Protein AF-K1TRV7-F1 (afdb_monomer)

pLDDT: mean 89.96, std 9.47, range [46.16, 98.38]

Foldseek 3Di:
DPDDDDDDDPVRVLVVLLVQLLVQLLVDPQLLVCLQQVVLVSNLVSSLVSSVVSQVPDPDPVSVCCCPVPVVSVVVSSVVSSVPNSVVSNVVHDQPPDDCDPVLVLVVLLDPPPPLVLLVVLLVCCVVCLPPPCNLQVVCVSVPHPGQPQWDWRDDRRHDIDTHRSNRSSVVCNVCSVVVNSDDPVSVVD

Struc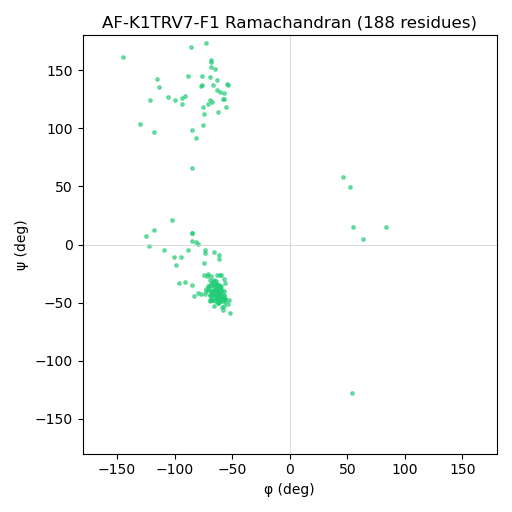ture (mmCIF, N/CA/C/O backbone):
data_AF-K1TRV7-F1
#
_entry.id   AF-K1TRV7-F1
#
loop_
_atom_site.group_PDB
_atom_site.id
_atom_site.type_symbol
_atom_site.label_atom_id
_atom_site.label_alt_id
_atom_site.label_comp_id
_atom_site.label_asym_id
_atom_site.label_entity_id
_atom_site.label_seq_id
_atom_site.pdbx_PDB_ins_code
_atom_site.Cartn_x
_atom_site.Cartn_y
_atom_site.Cartn_z
_atom_site.occupancy
_atom_site.B_iso_or_equiv
_atom_site.auth_seq_id
_atom_site.auth_comp_id
_atom_site.auth_asym_id
_atom_site.auth_atom_id
_atom_site.pdbx_PDB_model_num
ATOM 1 N N . PRO A 1 1 ? -20.296 -0.829 56.523 1.00 47.84 1 PRO A N 1
ATOM 2 C CA . PRO A 1 1 ? -20.233 0.203 55.462 1.00 47.84 1 PRO A CA 1
ATOM 3 C C . PRO A 1 1 ? -19.446 -0.331 54.260 1.00 47.84 1 PRO A C 1
ATOM 5 O O . PRO A 1 1 ? -18.244 -0.547 54.375 1.00 47.84 1 PRO A O 1
ATOM 8 N N . ALA A 1 2 ? -20.131 -0.627 53.153 1.00 46.16 2 ALA A N 1
ATOM 9 C CA . ALA A 1 2 ? -19.453 -0.870 51.884 1.00 46.16 2 ALA A CA 1
ATOM 10 C C . ALA A 1 2 ? -18.904 0.479 51.403 1.00 46.16 2 ALA A C 1
ATOM 12 O O . ALA A 1 2 ? -19.659 1.445 51.314 1.00 46.16 2 ALA A O 1
ATOM 13 N N . ALA A 1 3 ? -17.589 0.570 51.221 1.00 53.97 3 ALA A N 1
ATOM 14 C CA . ALA A 1 3 ? -16.958 1.759 50.673 1.00 53.97 3 ALA A CA 1
ATOM 15 C C . ALA A 1 3 ? -17.385 1.898 49.207 1.00 53.97 3 ALA A C 1
ATOM 17 O O . ALA A 1 3 ? -17.193 0.970 48.423 1.00 53.97 3 ALA A O 1
ATOM 18 N N . ASP A 1 4 ? -17.989 3.035 48.876 1.00 56.53 4 ASP A N 1
ATOM 19 C CA . ASP A 1 4 ? -18.312 3.424 47.507 1.00 56.53 4 ASP A CA 1
ATOM 20 C C . ASP A 1 4 ? -16.988 3.559 46.740 1.00 56.53 4 ASP A C 1
ATOM 22 O O . ASP A 1 4 ? -16.135 4.378 47.097 1.00 56.53 4 ASP A O 1
ATOM 26 N N . ALA A 1 5 ? -16.755 2.696 45.752 1.00 64.25 5 ALA A N 1
ATOM 27 C CA . ALA A 1 5 ? -15.580 2.819 44.899 1.00 64.25 5 ALA A CA 1
ATOM 28 C C . ALA A 1 5 ? -15.718 4.103 44.057 1.00 64.25 5 ALA A C 1
ATOM 30 O O . ALA A 1 5 ? -16.810 4.371 43.550 1.00 64.25 5 ALA A O 1
ATOM 31 N N . PRO A 1 6 ? -14.654 4.910 43.894 1.00 72.12 6 PRO A N 1
ATOM 32 C CA . PRO A 1 6 ? -14.734 6.131 43.102 1.00 72.12 6 PRO A CA 1
ATOM 33 C C . PRO A 1 6 ? -15.121 5.803 41.655 1.00 72.12 6 PRO A C 1
ATOM 35 O O . PRO A 1 6 ? -14.546 4.909 41.033 1.00 72.12 6 PRO A O 1
ATOM 38 N N . GLN A 1 7 ? -16.116 6.521 41.131 1.00 70.62 7 GLN A N 1
ATOM 39 C CA . GLN A 1 7 ? -16.570 6.367 39.753 1.00 70.62 7 GLN A CA 1
ATOM 40 C C . GLN A 1 7 ? -15.428 6.743 38.787 1.00 70.62 7 GLN A C 1
ATOM 42 O O . GLN A 1 7 ? -14.802 7.789 38.986 1.00 70.62 7 GLN A O 1
ATOM 47 N N . PRO A 1 8 ? -15.140 5.927 37.755 1.00 76.56 8 PRO A N 1
ATOM 48 C CA . PRO A 1 8 ? -14.034 6.180 36.838 1.00 76.56 8 PRO A CA 1
ATOM 49 C C . PRO A 1 8 ? -14.234 7.485 36.065 1.00 76.56 8 PRO A C 1
ATOM 51 O O . PRO A 1 8 ? -15.341 7.829 35.640 1.00 76.56 8 PRO A O 1
ATOM 54 N N . THR A 1 9 ? -13.142 8.211 35.861 1.00 85.44 9 THR A N 1
ATOM 55 C CA . THR A 1 9 ? -13.119 9.432 35.055 1.00 85.44 9 THR A CA 1
ATOM 56 C C . THR A 1 9 ? -13.348 9.117 33.572 1.00 85.44 9 THR A C 1
ATOM 58 O O . THR A 1 9 ? -13.080 8.013 33.099 1.00 85.44 9 THR A O 1
ATOM 61 N N . MET A 1 10 ? -13.781 10.109 32.783 1.00 83.00 10 MET A N 1
ATOM 62 C CA . MET A 1 10 ? -13.955 9.935 31.328 1.00 83.00 10 MET A CA 1
ATOM 63 C C . MET A 1 10 ? -12.668 9.485 30.620 1.00 83.00 10 MET A C 1
ATOM 65 O O . MET A 1 10 ? -12.732 8.792 29.609 1.00 83.00 10 MET A O 1
ATOM 69 N N . ARG A 1 11 ? -11.501 9.876 31.147 1.00 87.38 11 ARG A N 1
ATOM 70 C CA . ARG A 1 11 ? -10.202 9.457 30.617 1.00 87.38 11 ARG A CA 1
ATOM 71 C C . ARG A 1 11 ? -9.952 7.972 30.867 1.00 87.38 11 ARG A C 1
ATOM 73 O O . ARG A 1 11 ? -9.615 7.268 29.929 1.00 87.38 11 ARG A O 1
ATOM 80 N N . GLU A 1 12 ? -10.170 7.501 32.091 1.00 89.88 12 GLU A N 1
ATOM 81 C CA . GLU A 1 12 ? -10.003 6.083 32.439 1.00 89.88 12 GLU A CA 1
ATOM 82 C C . GLU A 1 12 ? -10.987 5.194 31.671 1.00 89.88 12 GLU A C 1
ATOM 84 O O . GLU A 1 12 ? -10.618 4.114 31.214 1.00 89.88 12 GLU A O 1
ATOM 89 N N . LEU A 1 13 ? -12.218 5.674 31.460 1.00 90.88 13 LEU A N 1
ATOM 90 C CA . LEU A 1 13 ? -13.196 5.002 30.604 1.00 90.88 13 LEU A CA 1
ATOM 91 C C . LEU A 1 13 ? -12.710 4.906 29.156 1.00 90.88 13 LEU A C 1
ATOM 93 O O . LEU A 1 13 ? -12.761 3.830 28.564 1.00 90.88 13 LEU A O 1
ATOM 97 N N . PHE A 1 14 ? -12.209 6.009 28.591 1.00 94.94 14 PHE A N 1
ATOM 98 C CA . PHE A 1 14 ? -11.647 6.004 27.242 1.00 94.94 14 PHE A CA 1
ATOM 99 C C . PHE A 1 14 ? -10.477 5.023 27.124 1.00 94.94 14 PHE A C 1
ATOM 101 O O . PHE A 1 14 ? -10.465 4.210 26.203 1.00 94.94 14 PHE A O 1
ATOM 108 N N . ASP A 1 15 ? -9.533 5.052 28.066 1.00 95.56 15 ASP A N 1
ATOM 109 C CA . ASP A 1 15 ? -8.357 4.179 28.051 1.00 95.56 15 ASP A CA 1
ATOM 110 C C . ASP A 1 15 ? -8.767 2.692 28.141 1.00 95.56 15 ASP A C 1
ATOM 112 O O . ASP A 1 15 ? -8.241 1.851 27.407 1.00 95.56 15 ASP A O 1
ATOM 116 N N . GLY A 1 16 ? -9.773 2.366 28.962 1.00 96.06 16 GLY A N 1
ATOM 117 C CA . GLY A 1 16 ? -10.343 1.017 29.052 1.00 96.06 16 GLY A CA 1
ATOM 118 C C . GLY A 1 16 ? -11.027 0.553 27.759 1.00 96.06 16 GLY A C 1
ATOM 119 O O . GLY A 1 16 ? -10.830 -0.585 27.314 1.00 96.06 16 GLY A O 1
ATOM 120 N N . TYR A 1 17 ? -11.790 1.437 27.114 1.00 97.25 17 TYR A N 1
ATOM 121 C CA . TYR A 1 17 ? -12.427 1.141 25.831 1.00 97.25 17 TYR A CA 1
ATOM 122 C C . TYR A 1 17 ? -11.421 0.995 24.700 1.00 97.25 17 TYR A C 1
ATOM 124 O O . TYR A 1 17 ? -11.505 0.034 23.937 1.00 97.25 17 TYR A O 1
ATOM 132 N N . LYS A 1 18 ? -10.427 1.880 24.633 1.00 97.50 18 LYS A N 1
ATOM 133 C CA . LYS A 1 18 ? -9.323 1.783 23.681 1.00 97.50 18 LYS A CA 1
ATOM 134 C C . LYS A 1 18 ? -8.599 0.448 23.822 1.00 97.50 18 LYS A C 1
ATOM 136 O O . LYS A 1 18 ? -8.412 -0.240 22.825 1.00 97.50 18 LYS A O 1
ATOM 141 N N . LEU A 1 19 ? -8.267 0.028 25.043 1.00 97.00 19 LEU A N 1
ATOM 142 C CA . LEU A 1 19 ? -7.624 -1.267 25.272 1.00 97.00 19 LEU A CA 1
ATOM 143 C C . LEU A 1 19 ? -8.497 -2.435 24.785 1.00 97.00 19 LEU A C 1
ATOM 145 O O . LEU A 1 19 ? -8.017 -3.328 24.087 1.00 97.00 19 LEU A O 1
ATOM 149 N N . THR A 1 20 ? -9.786 -2.427 25.124 1.00 96.62 20 THR A N 1
ATOM 150 C CA . THR A 1 20 ? -10.719 -3.507 24.761 1.00 96.62 20 THR A CA 1
ATOM 151 C C . THR A 1 20 ? -10.916 -3.600 23.247 1.00 96.62 20 THR A C 1
ATOM 153 O O . THR A 1 20 ? -10.771 -4.678 22.667 1.00 96.62 20 THR A O 1
ATOM 156 N N . VAL A 1 21 ? -11.188 -2.468 22.592 1.00 97.94 21 VAL A N 1
ATOM 157 C CA . VAL A 1 21 ? -11.381 -2.397 21.138 1.00 97.94 21 VAL A CA 1
ATOM 158 C C . VAL A 1 21 ? -10.074 -2.705 20.407 1.00 97.94 21 VAL A C 1
ATOM 160 O O . VAL A 1 21 ? -10.090 -3.473 19.451 1.00 97.94 21 VAL A O 1
ATOM 163 N N . GLY A 1 22 ? -8.933 -2.202 20.881 1.00 97.44 22 GLY A N 1
ATOM 164 C CA . GLY A 1 22 ? -7.616 -2.479 20.300 1.00 97.44 22 GLY A CA 1
ATOM 165 C C . GLY A 1 22 ? -7.220 -3.958 20.363 1.00 97.44 22 GLY A C 1
ATOM 166 O O . GLY A 1 22 ? -6.704 -4.514 19.391 1.00 97.44 22 GLY A O 1
ATOM 167 N N . ASN A 1 23 ? -7.539 -4.644 21.463 1.00 96.56 23 ASN A N 1
ATOM 168 C CA . ASN A 1 23 ? -7.314 -6.087 21.598 1.00 96.56 23 ASN A CA 1
ATOM 169 C C . ASN A 1 23 ? -8.145 -6.921 20.610 1.00 96.56 23 ASN A C 1
ATOM 171 O O . ASN A 1 23 ? -7.692 -7.982 20.174 1.00 96.56 23 ASN A O 1
ATOM 175 N N . ALA A 1 24 ? -9.351 -6.467 20.265 1.00 97.25 24 ALA A N 1
ATOM 176 C CA . ALA A 1 24 ? -10.168 -7.093 19.229 1.00 97.25 24 ALA A CA 1
ATOM 177 C C . ALA A 1 24 ? -9.671 -6.721 17.822 1.00 97.25 24 ALA A C 1
ATOM 179 O O . ALA A 1 24 ? -9.534 -7.595 16.969 1.00 97.25 24 ALA A O 1
ATOM 180 N N . LEU A 1 25 ? -9.325 -5.450 17.604 1.00 97.50 25 LEU A N 1
ATOM 181 C CA . LEU A 1 25 ? -8.858 -4.926 16.321 1.00 97.50 25 LEU A CA 1
ATOM 182 C C . LEU A 1 25 ? -7.551 -5.582 15.868 1.00 97.50 25 LEU A C 1
ATOM 184 O O . LEU A 1 25 ? -7.427 -5.968 14.713 1.00 97.50 25 LEU A O 1
ATOM 188 N N . SER A 1 26 ? -6.603 -5.797 16.784 1.00 95.31 26 SER A N 1
ATOM 189 C CA . SER A 1 26 ? -5.336 -6.492 16.493 1.00 95.31 26 SER A CA 1
ATOM 190 C C . SER A 1 26 ? -5.500 -7.944 16.017 1.00 95.31 26 SER A C 1
ATOM 192 O O . SER A 1 26 ? -4.540 -8.539 15.528 1.00 95.31 26 SER A O 1
ATOM 194 N N . LYS A 1 27 ? -6.701 -8.520 16.147 1.00 94.38 27 LYS A N 1
ATOM 195 C CA . LYS A 1 27 ? -7.055 -9.870 15.684 1.00 94.38 27 LYS A CA 1
ATOM 196 C C . LYS A 1 27 ? -7.993 -9.849 14.475 1.00 94.38 27 LYS A C 1
ATOM 198 O O . LYS A 1 27 ? -8.314 -10.915 13.949 1.00 94.38 27 LYS A O 1
ATOM 203 N N . ASP A 1 28 ? -8.448 -8.673 14.043 1.00 96.31 28 ASP A N 1
ATOM 204 C CA . ASP A 1 28 ? -9.330 -8.555 12.889 1.00 96.31 28 ASP A CA 1
ATOM 205 C C . ASP A 1 28 ? -8.573 -8.909 11.606 1.00 96.31 28 ASP A C 1
ATOM 207 O O . ASP A 1 28 ? -7.517 -8.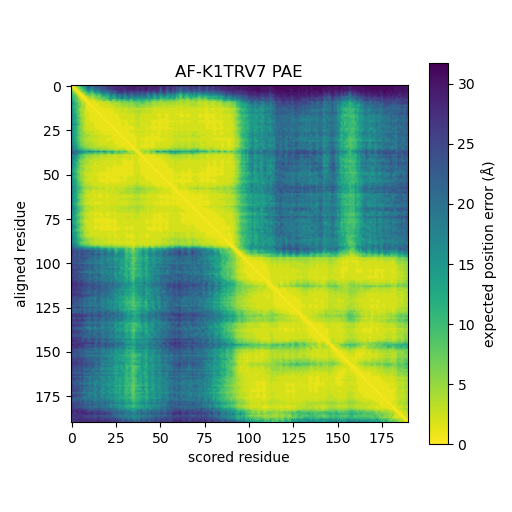357 11.302 1.00 96.31 28 ASP A O 1
ATOM 211 N N . THR A 1 29 ? -9.104 -9.870 10.854 1.00 92.31 29 THR A N 1
ATOM 212 C CA . THR A 1 29 ? -8.393 -10.452 9.711 1.00 92.31 29 THR A CA 1
ATOM 213 C C . THR A 1 29 ? -8.209 -9.456 8.5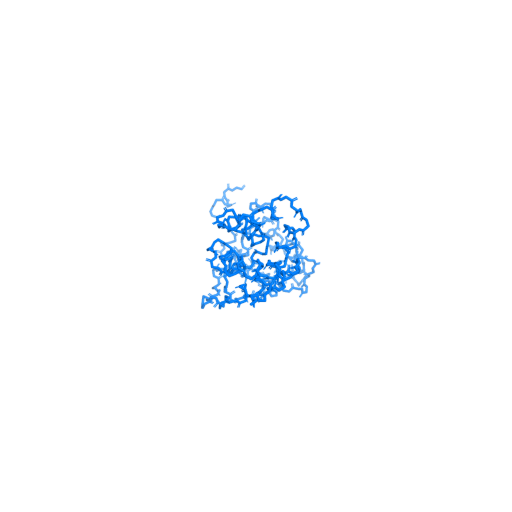67 1.00 92.31 29 THR A C 1
ATOM 215 O O . THR A 1 29 ? -7.137 -9.433 7.965 1.00 92.31 29 THR A O 1
ATOM 218 N N . ALA A 1 30 ? -9.217 -8.632 8.267 1.00 90.56 30 ALA A N 1
ATOM 219 C CA . ALA A 1 30 ? -9.148 -7.679 7.161 1.00 90.56 30 ALA A CA 1
ATOM 220 C C . ALA A 1 30 ? -8.140 -6.567 7.472 1.00 90.56 30 ALA A C 1
ATOM 222 O O . ALA A 1 30 ? -7.219 -6.328 6.689 1.00 90.56 30 ALA A O 1
ATOM 223 N N . PHE A 1 31 ? -8.230 -5.991 8.674 1.00 94.38 31 PHE A N 1
ATOM 224 C CA . PHE A 1 31 ? -7.288 -4.974 9.132 1.00 94.38 31 PHE A CA 1
ATOM 225 C C . PHE A 1 31 ? -5.849 -5.499 9.209 1.00 94.38 31 PHE A C 1
ATOM 227 O O . PHE A 1 31 ? -4.935 -4.873 8.675 1.00 94.38 31 PHE A O 1
ATOM 234 N N . VAL A 1 32 ? -5.624 -6.669 9.820 1.00 91.56 32 VAL A N 1
ATOM 235 C CA . VAL A 1 32 ? -4.276 -7.254 9.930 1.00 91.56 32 VAL A CA 1
ATOM 236 C C . VAL A 1 32 ? -3.680 -7.527 8.550 1.00 91.56 32 VAL A C 1
ATOM 238 O O . VAL A 1 32 ? -2.508 -7.229 8.330 1.00 91.56 32 VAL A O 1
ATOM 241 N N . ASN A 1 33 ? -4.459 -8.054 7.605 1.00 87.19 33 ASN A N 1
ATOM 242 C CA . ASN A 1 33 ? -3.972 -8.294 6.248 1.00 87.19 33 ASN A CA 1
ATOM 243 C C . ASN A 1 33 ? -3.621 -6.988 5.526 1.00 87.19 33 ASN A C 1
ATOM 245 O O . ASN A 1 33 ? -2.570 -6.910 4.891 1.00 87.19 33 ASN A O 1
ATOM 249 N N . ALA A 1 34 ? -4.446 -5.949 5.666 1.00 89.25 34 ALA A N 1
ATOM 250 C CA . ALA A 1 34 ? -4.162 -4.641 5.090 1.00 89.25 34 ALA A CA 1
ATOM 251 C C . ALA A 1 34 ? -2.894 -4.005 5.693 1.00 89.25 34 ALA A C 1
ATOM 253 O O . ALA A 1 34 ? -2.036 -3.538 4.944 1.00 89.25 34 ALA A O 1
ATOM 254 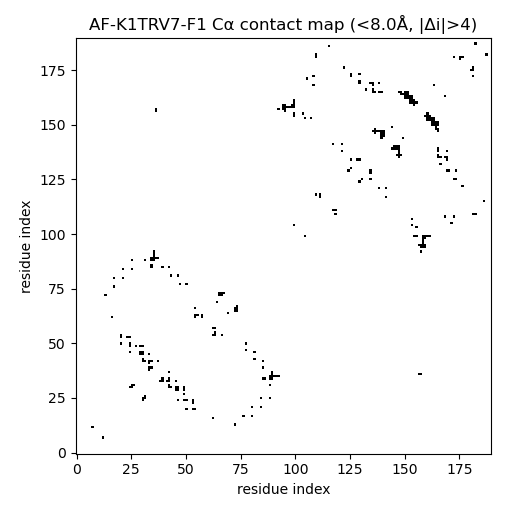N N . CYS A 1 35 ? -2.708 -4.084 7.018 1.00 90.38 35 CYS A N 1
ATOM 255 C CA . CYS A 1 35 ? -1.477 -3.657 7.694 1.00 90.38 35 CYS A CA 1
ATOM 256 C C . CYS A 1 35 ? -0.242 -4.387 7.154 1.00 90.38 35 CYS A C 1
ATOM 258 O O . CYS A 1 35 ? 0.787 -3.766 6.901 1.00 90.38 35 CYS A O 1
ATOM 260 N N . ARG A 1 36 ? -0.340 -5.705 6.946 1.00 84.25 36 ARG A N 1
ATOM 261 C CA . ARG A 1 36 ? 0.780 -6.522 6.461 1.00 84.25 36 ARG A CA 1
ATOM 262 C C . ARG A 1 36 ? 1.173 -6.229 5.012 1.00 84.25 36 ARG A C 1
ATOM 264 O O . ARG A 1 36 ? 2.331 -6.385 4.642 1.00 84.25 36 ARG A O 1
ATOM 271 N N . ASN A 1 37 ? 0.241 -5.758 4.196 1.00 79.56 37 ASN A N 1
ATOM 272 C CA . ASN A 1 37 ? 0.541 -5.364 2.821 1.00 79.56 37 ASN A CA 1
ATOM 273 C C . ASN A 1 37 ? 1.154 -3.955 2.722 1.00 79.56 37 ASN A C 1
ATOM 275 O O . ASN A 1 37 ? 1.410 -3.490 1.618 1.00 79.56 37 ASN A O 1
ATOM 279 N N . SER A 1 38 ? 1.395 -3.274 3.854 1.00 71.31 38 SER A N 1
ATOM 280 C CA . SER A 1 38 ? 1.931 -1.902 3.935 1.00 71.31 38 SER A CA 1
ATOM 281 C C . SER A 1 38 ? 1.139 -0.841 3.152 1.00 71.31 38 SER A C 1
ATOM 283 O O . SER A 1 38 ? 1.616 0.279 2.967 1.00 71.31 38 SER A O 1
ATOM 285 N N . ASP A 1 39 ? -0.088 -1.150 2.727 1.00 79.56 39 ASP A N 1
ATOM 286 C CA . ASP A 1 39 ? -1.001 -0.174 2.144 1.00 79.56 39 ASP A CA 1
ATOM 287 C C . ASP A 1 39 ? -1.679 0.589 3.279 1.00 79.56 39 ASP A C 1
ATOM 289 O O . ASP A 1 39 ? -2.708 0.179 3.823 1.00 79.56 39 ASP A O 1
ATOM 293 N N . ARG A 1 40 ? -1.066 1.711 3.660 1.00 86.56 40 ARG A N 1
ATOM 294 C CA . ARG A 1 40 ? -1.566 2.552 4.7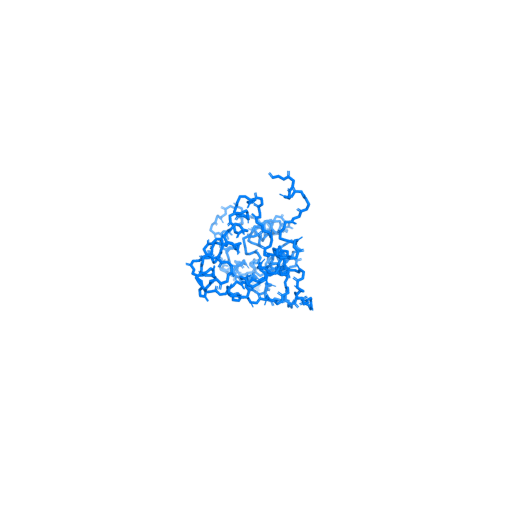47 1.00 86.56 40 ARG A CA 1
ATOM 295 C C . ARG A 1 40 ? -2.996 3.023 4.496 1.00 86.56 40 ARG A C 1
ATOM 297 O O . ARG A 1 40 ? -3.780 3.078 5.437 1.00 86.56 40 ARG A O 1
ATOM 304 N N . GLN A 1 41 ? -3.338 3.386 3.263 1.00 89.44 41 GLN A N 1
ATOM 305 C CA . GLN A 1 41 ? -4.665 3.917 2.968 1.00 89.44 41 GLN A CA 1
ATOM 306 C C . GLN A 1 41 ? -5.720 2.823 3.124 1.00 89.44 41 GLN A C 1
ATOM 308 O O . GLN A 1 41 ? -6.714 3.032 3.819 1.00 89.44 41 GLN A O 1
ATOM 313 N N . ASN A 1 42 ? -5.469 1.642 2.558 1.00 89.75 42 ASN A N 1
ATOM 314 C CA . ASN A 1 42 ? -6.364 0.503 2.709 1.00 89.75 42 ASN A CA 1
ATOM 315 C C . ASN A 1 42 ? -6.452 0.031 4.169 1.00 89.75 42 ASN A C 1
ATOM 317 O O . ASN A 1 42 ? -7.543 -0.219 4.672 1.00 89.75 42 ASN A O 1
ATOM 321 N N . ALA A 1 43 ? -5.333 -0.006 4.898 1.00 92.62 43 ALA A N 1
ATOM 322 C CA . ALA A 1 43 ? -5.322 -0.385 6.311 1.00 92.62 43 ALA A CA 1
ATOM 323 C C . ALA A 1 43 ? -6.166 0.550 7.185 1.00 92.62 43 ALA A C 1
ATOM 325 O O . ALA A 1 43 ? -6.829 0.089 8.111 1.00 92.62 43 ALA A O 1
ATOM 326 N N . TYR A 1 44 ? -6.187 1.851 6.889 1.00 95.06 44 TYR A N 1
ATOM 327 C CA . TYR A 1 44 ? -7.029 2.799 7.619 1.00 95.06 44 TYR A CA 1
ATOM 328 C C . TYR A 1 44 ? -8.519 2.621 7.296 1.00 95.06 44 TYR A C 1
ATOM 330 O O . TYR A 1 44 ? -9.343 2.748 8.200 1.00 95.06 44 TYR A O 1
ATOM 338 N N . LEU A 1 45 ? -8.871 2.289 6.049 1.00 95.81 45 LEU A N 1
ATOM 339 C CA . LEU A 1 45 ? -10.255 1.988 5.661 1.00 95.81 45 LEU A CA 1
ATOM 340 C C . LEU A 1 45 ? -10.759 0.711 6.346 1.00 95.81 45 LEU A C 1
ATOM 342 O O . LEU A 1 45 ? -11.760 0.745 7.061 1.00 95.81 45 LEU A O 1
ATOM 346 N N . GLU A 1 46 ? -10.010 -0.383 6.207 1.00 96.00 46 GLU A N 1
ATOM 347 C CA . GLU A 1 46 ? -10.336 -1.672 6.827 1.00 96.00 46 GLU A CA 1
ATOM 348 C C . GLU A 1 46 ? -10.361 -1.573 8.356 1.00 96.00 46 GLU A C 1
ATOM 350 O O . GLU A 1 46 ? -11.235 -2.131 9.023 1.00 96.00 46 GLU A O 1
ATOM 355 N N . GLY A 1 47 ? -9.428 -0.811 8.931 1.00 97.06 47 GLY A N 1
ATOM 356 C CA . GLY A 1 47 ? -9.365 -0.552 10.363 1.00 97.06 47 GLY A CA 1
ATOM 357 C C . GLY A 1 47 ? -10.580 0.220 10.875 1.00 97.06 47 GLY A C 1
ATOM 358 O O . GLY A 1 47 ? -11.143 -0.145 11.909 1.00 97.06 47 GLY A O 1
ATOM 359 N N . ALA A 1 48 ? -11.037 1.236 10.141 1.00 97.62 48 ALA A N 1
ATOM 360 C CA . ALA A 1 48 ? -12.222 1.996 10.516 1.00 97.62 48 ALA A CA 1
ATOM 361 C C . ALA A 1 48 ? -13.493 1.130 10.499 1.00 97.62 48 ALA A C 1
ATOM 363 O O . ALA A 1 48 ? -14.289 1.158 11.448 1.00 97.62 48 ALA A O 1
ATOM 364 N N . ASP A 1 49 ? -13.658 0.307 9.463 1.00 97.88 49 ASP A N 1
ATOM 365 C CA . ASP A 1 49 ? -14.778 -0.629 9.368 1.00 97.88 49 ASP A CA 1
ATOM 366 C C . ASP A 1 49 ? -14.723 -1.711 10.452 1.00 97.88 49 ASP A C 1
ATOM 368 O O . ASP A 1 49 ? -15.754 -2.055 11.044 1.00 97.88 49 ASP A O 1
ATOM 372 N N . ALA A 1 50 ? -13.531 -2.218 10.772 1.00 98.06 50 ALA A N 1
ATOM 373 C CA . ALA A 1 50 ? -13.330 -3.167 11.860 1.00 98.06 50 ALA A CA 1
ATOM 374 C C . ALA A 1 50 ? -13.689 -2.564 13.227 1.00 98.06 50 ALA A C 1
ATOM 376 O O . ALA A 1 50 ? -14.457 -3.177 13.969 1.00 98.06 50 ALA A O 1
ATOM 377 N N . ILE A 1 51 ? -13.226 -1.348 13.544 1.00 98.38 51 ILE A N 1
ATOM 378 C CA . ILE A 1 51 ? -13.571 -0.643 14.794 1.00 98.38 51 ILE A CA 1
ATOM 379 C C . ILE A 1 51 ? -15.087 -0.498 14.924 1.00 98.38 51 ILE A C 1
ATOM 381 O O . ILE A 1 51 ? -15.654 -0.828 15.967 1.00 98.38 51 ILE A O 1
ATOM 385 N N . ARG A 1 52 ? -15.764 -0.060 13.855 1.00 98.00 52 ARG A N 1
ATOM 386 C CA . ARG A 1 52 ? -17.225 0.081 13.849 1.00 98.00 52 ARG A CA 1
ATOM 387 C C . ARG A 1 52 ? -17.918 -1.246 14.145 1.00 98.00 52 ARG A C 1
ATOM 389 O O . ARG A 1 52 ? -18.832 -1.278 14.969 1.00 98.00 52 ARG A O 1
ATOM 396 N N . ARG A 1 53 ? -17.491 -2.340 13.502 1.00 97.94 53 ARG A N 1
ATOM 397 C CA . ARG A 1 53 ? -18.038 -3.686 13.748 1.00 97.94 53 ARG A CA 1
ATOM 398 C C . ARG A 1 53 ? -17.816 -4.134 15.192 1.00 97.94 53 ARG A C 1
ATOM 400 O O . ARG A 1 53 ? -18.761 -4.610 15.812 1.00 97.94 53 ARG A O 1
ATOM 407 N N . ILE A 1 54 ? -16.610 -3.945 15.728 1.00 98.12 54 ILE A N 1
ATOM 408 C CA . ILE A 1 54 ? -16.245 -4.323 17.101 1.00 98.12 54 ILE A CA 1
ATOM 409 C C . ILE A 1 54 ? -17.113 -3.583 18.122 1.00 98.12 54 ILE A C 1
ATOM 411 O O . ILE A 1 54 ? -17.673 -4.216 19.012 1.00 98.12 54 ILE A O 1
ATOM 415 N N . VAL A 1 55 ? -17.264 -2.262 17.981 1.00 97.69 55 VAL A N 1
ATOM 416 C CA . VAL A 1 55 ? -18.100 -1.463 18.891 1.00 97.69 55 VAL A CA 1
ATOM 417 C C . VAL A 1 55 ? -19.572 -1.853 18.757 1.00 97.69 55 VAL A C 1
ATOM 419 O O . VAL A 1 55 ? -20.236 -2.055 19.766 1.00 97.69 55 VAL A O 1
ATOM 422 N N . THR A 1 56 ? -20.080 -2.030 17.534 1.00 96.44 56 THR A N 1
ATOM 423 C CA . THR A 1 56 ? -21.486 -2.425 17.303 1.00 96.44 56 THR A CA 1
ATOM 424 C C . THR A 1 56 ? -21.816 -3.788 17.917 1.00 96.44 56 THR A C 1
ATOM 426 O O . THR A 1 56 ? -22.932 -3.994 18.379 1.00 96.44 56 THR A O 1
ATOM 429 N N . ALA A 1 57 ? -20.858 -4.716 17.918 1.00 96.44 57 ALA A N 1
ATOM 430 C CA . ALA A 1 57 ? -21.007 -6.046 18.504 1.00 96.44 57 ALA A CA 1
ATOM 431 C C . ALA A 1 57 ? -20.709 -6.090 20.016 1.00 96.44 57 ALA A C 1
ATOM 433 O O . ALA A 1 57 ? -20.713 -7.172 20.598 1.00 96.44 57 ALA A O 1
ATOM 434 N N . SER A 1 58 ? -20.409 -4.951 20.648 1.00 94.56 58 SER A N 1
ATOM 435 C CA . SER A 1 58 ? -20.136 -4.885 22.082 1.00 94.56 58 SER A CA 1
ATOM 436 C C . SER A 1 58 ? -21.427 -4.960 22.897 1.00 94.56 58 SER A C 1
ATOM 438 O O . SER A 1 58 ? -22.386 -4.244 22.618 1.00 94.56 58 SER A O 1
ATOM 440 N N . ASP A 1 59 ? -21.415 -5.755 23.968 1.00 93.12 59 ASP A N 1
ATOM 441 C CA . ASP A 1 59 ? -22.497 -5.777 24.962 1.00 93.12 59 ASP A CA 1
ATOM 442 C C . ASP A 1 59 ? -22.499 -4.524 25.871 1.00 93.12 59 ASP A C 1
ATOM 444 O O . ASP A 1 59 ? -23.425 -4.325 26.662 1.00 93.12 59 ASP A O 1
ATOM 448 N N . ASP A 1 60 ? -21.482 -3.652 25.777 1.00 95.12 60 ASP A N 1
ATOM 449 C CA . ASP A 1 60 ? -21.414 -2.405 26.543 1.00 95.12 60 ASP A CA 1
ATOM 450 C C . ASP A 1 60 ? -22.178 -1.269 25.837 1.00 95.12 60 ASP A C 1
ATOM 452 O O . ASP A 1 60 ? -21.670 -0.564 24.960 1.00 95.12 60 ASP A O 1
ATOM 456 N N . LEU A 1 61 ? -23.414 -1.042 26.286 1.00 95.38 61 LEU A N 1
ATOM 457 C CA . LEU A 1 61 ? -24.277 0.033 25.788 1.00 95.38 61 LEU A CA 1
ATOM 458 C C . LEU A 1 61 ? -23.692 1.439 25.983 1.00 95.38 61 LEU A C 1
ATOM 460 O O . LEU A 1 61 ? -24.057 2.354 25.242 1.00 95.38 61 LEU A O 1
ATOM 464 N N . HIS A 1 62 ? -22.826 1.647 26.977 1.00 95.00 62 HIS A N 1
ATOM 465 C CA . HIS A 1 62 ? -22.186 2.938 27.193 1.00 95.00 62 HIS A CA 1
ATOM 466 C C . HIS A 1 62 ? -21.114 3.199 26.133 1.00 95.00 62 HIS A C 1
ATOM 468 O O . HIS A 1 62 ? -21.106 4.285 25.553 1.00 95.00 62 HIS A O 1
ATOM 474 N N . LEU A 1 63 ? -20.297 2.193 25.800 1.00 96.19 63 LEU A N 1
ATOM 475 C CA . LEU A 1 63 ? -19.356 2.266 24.677 1.00 96.19 63 LEU A CA 1
ATOM 476 C C . LEU A 1 63 ? -20.083 2.552 23.362 1.00 96.19 63 LEU A C 1
ATOM 478 O O . LEU A 1 63 ? -19.696 3.466 22.634 1.00 96.19 63 LEU A O 1
ATOM 482 N N . VAL A 1 64 ? -21.155 1.805 23.077 1.00 97.06 64 VAL A N 1
ATOM 483 C CA . VAL A 1 64 ? -21.960 1.988 21.860 1.00 97.06 64 VAL A CA 1
ATOM 484 C C . VAL A 1 64 ? -22.465 3.430 21.765 1.00 97.06 64 VAL A C 1
ATOM 486 O O . VAL A 1 64 ? -22.259 4.088 20.747 1.00 97.06 64 VAL A O 1
ATOM 489 N N . ARG A 1 65 ? -23.054 3.966 22.841 1.00 96.44 65 ARG A N 1
ATOM 490 C CA . ARG A 1 65 ? -23.542 5.355 22.874 1.00 96.44 65 ARG A CA 1
ATOM 491 C C . ARG A 1 65 ? -22.425 6.373 22.678 1.00 96.44 65 ARG A C 1
ATOM 493 O O . ARG A 1 65 ? -22.549 7.238 21.823 1.00 96.44 65 ARG A O 1
ATOM 500 N N . LEU A 1 66 ? -21.315 6.266 23.410 1.00 95.56 66 LEU A N 1
ATOM 501 C CA . LEU A 1 66 ? -20.187 7.193 23.251 1.00 95.56 66 LEU A CA 1
ATOM 502 C C . LEU A 1 66 ? -19.636 7.176 21.819 1.00 95.56 66 LEU A C 1
ATOM 504 O O . LEU A 1 66 ? -19.319 8.227 21.266 1.00 95.56 66 LEU A O 1
ATOM 508 N N . TYR A 1 67 ? -19.555 5.998 21.204 1.00 97.25 67 TYR A N 1
ATOM 509 C CA . TYR A 1 67 ? -19.034 5.836 19.853 1.00 97.25 67 TYR A CA 1
ATOM 510 C C . TYR A 1 67 ? -19.937 6.425 18.762 1.00 97.25 67 TYR A C 1
ATOM 512 O O . TYR A 1 67 ? -19.420 6.989 17.796 1.00 97.25 67 TYR A O 1
ATOM 520 N N . PHE A 1 68 ? -21.261 6.288 18.884 1.00 96.56 68 PHE A N 1
ATOM 521 C CA . PHE A 1 68 ? -22.204 6.778 17.871 1.00 96.56 68 PHE A CA 1
ATOM 522 C C . PHE A 1 68 ? -22.685 8.213 18.126 1.00 96.56 68 PHE A C 1
ATOM 524 O O . PHE A 1 68 ? -22.889 8.954 17.166 1.00 96.56 68 PHE A O 1
ATOM 531 N N . ASP A 1 69 ? -22.805 8.630 19.389 1.00 97.00 69 ASP A N 1
ATOM 532 C CA . ASP A 1 69 ? -23.414 9.915 19.758 1.00 97.00 69 ASP A CA 1
ATOM 533 C C . ASP A 1 69 ? -22.379 11.022 20.027 1.00 97.00 69 ASP A C 1
ATOM 535 O O . ASP A 1 69 ? -22.725 12.205 20.011 1.00 97.00 69 ASP A O 1
ATOM 539 N N . MET A 1 70 ? -21.103 10.682 20.263 1.00 96.31 70 MET A N 1
ATOM 540 C CA . MET A 1 70 ? -20.040 11.665 20.520 1.00 96.31 70 MET A CA 1
ATOM 541 C C . MET A 1 70 ? -18.933 11.611 19.452 1.00 96.31 70 MET A C 1
ATOM 543 O O . MET A 1 70 ? -17.966 10.858 19.597 1.00 96.31 70 MET A O 1
ATOM 547 N N . PRO A 1 71 ? -18.974 12.485 18.423 1.00 96.00 71 PRO A N 1
ATOM 548 C CA . PRO A 1 71 ? -17.973 12.508 17.351 1.00 96.00 71 PRO A CA 1
ATOM 549 C C . PRO A 1 71 ? -16.527 12.669 17.838 1.00 96.00 71 PRO A C 1
ATOM 551 O O . PRO A 1 71 ? -15.607 12.102 17.258 1.00 96.00 71 PRO A O 1
ATOM 554 N N . ALA A 1 72 ? -16.308 13.412 18.927 1.00 95.19 72 ALA A N 1
ATOM 555 C CA . ALA A 1 72 ? -14.976 13.575 19.506 1.00 95.19 72 ALA A CA 1
ATOM 556 C C . ALA A 1 72 ? -14.416 12.256 20.070 1.00 95.19 72 ALA A C 1
ATOM 558 O O . ALA A 1 72 ? -13.236 11.970 19.887 1.00 95.19 72 ALA A O 1
ATOM 559 N N . PHE A 1 73 ? -15.258 11.442 20.718 1.00 96.50 73 PHE A N 1
ATOM 560 C CA . PHE A 1 73 ? -14.871 10.117 21.204 1.00 96.50 73 PHE A CA 1
ATOM 561 C C . PHE A 1 73 ? -14.597 9.181 20.026 1.00 96.50 73 PHE A C 1
ATOM 563 O O . PHE A 1 73 ? -13.544 8.549 19.985 1.00 96.50 73 PHE A O 1
ATOM 570 N N . HIS A 1 74 ? -15.505 9.157 19.044 1.00 97.44 74 HIS A N 1
ATOM 571 C CA . HIS A 1 74 ? -15.368 8.380 17.814 1.00 97.44 74 HIS A CA 1
ATOM 572 C C . HIS A 1 74 ? -14.032 8.656 17.116 1.00 97.44 74 HIS A C 1
ATOM 574 O O . HIS A 1 74 ? -13.214 7.754 16.950 1.00 97.44 74 HIS A O 1
ATOM 580 N N . ASN A 1 75 ? -13.783 9.917 16.756 1.00 97.38 75 ASN A N 1
ATOM 581 C CA . ASN A 1 75 ? -12.601 10.312 15.994 1.00 97.38 75 ASN A CA 1
ATOM 582 C C . ASN A 1 75 ? -11.313 9.999 16.755 1.00 97.38 75 ASN A C 1
ATOM 584 O O . ASN A 1 75 ? -10.368 9.473 16.173 1.00 97.38 75 ASN A O 1
ATOM 588 N N . ARG A 1 76 ? -11.293 10.272 18.065 1.00 97.44 76 ARG A N 1
ATOM 589 C CA . ARG A 1 76 ? -10.131 9.997 18.910 1.00 97.44 76 ARG A CA 1
ATOM 590 C C . ARG A 1 76 ? -9.854 8.499 19.035 1.00 97.44 76 ARG A C 1
ATOM 592 O O . ARG A 1 76 ? -8.697 8.100 18.974 1.00 97.44 76 ARG A O 1
ATOM 599 N N . LEU A 1 77 ? -10.892 7.671 19.182 1.00 97.81 77 LEU A N 1
ATOM 600 C CA . LEU A 1 77 ? -10.744 6.218 19.269 1.00 97.81 77 LEU A CA 1
ATOM 601 C C . LEU A 1 77 ? -10.138 5.646 17.983 1.00 97.81 77 LEU A C 1
ATOM 603 O O . LEU A 1 77 ? -9.185 4.876 18.056 1.00 97.81 77 LEU A O 1
ATOM 607 N N . HIS A 1 78 ? -10.650 6.050 16.815 1.00 98.25 78 HIS A N 1
ATOM 608 C CA . HIS A 1 78 ? -10.081 5.646 15.524 1.00 98.25 78 HIS A CA 1
ATOM 609 C C . HIS A 1 78 ? -8.643 6.117 15.360 1.00 98.25 78 HIS A C 1
ATOM 611 O O . HIS A 1 78 ? -7.777 5.315 15.023 1.00 98.25 78 HIS A O 1
ATOM 617 N N . GLN A 1 79 ? -8.384 7.397 15.625 1.00 97.69 79 GLN A N 1
ATOM 618 C CA . GLN A 1 79 ? -7.057 7.973 15.470 1.00 97.69 79 GLN A CA 1
ATOM 619 C C . GLN A 1 79 ? -6.028 7.229 16.326 1.00 97.69 79 GLN A C 1
ATOM 621 O O . GLN A 1 79 ? -5.055 6.709 15.787 1.00 97.69 79 GLN A O 1
ATOM 626 N N . GLU A 1 80 ? -6.259 7.132 17.637 1.00 98.00 80 GLU A N 1
ATOM 627 C CA . GLU A 1 80 ? -5.278 6.538 18.543 1.00 98.00 80 GLU A CA 1
ATOM 628 C C . GLU A 1 80 ? -5.075 5.039 18.275 1.00 98.00 80 GLU A C 1
ATOM 630 O O . GLU A 1 80 ? -3.943 4.565 18.307 1.00 98.00 80 GLU A O 1
ATOM 635 N N . LEU A 1 81 ? -6.140 4.285 17.973 1.00 98.12 81 LEU A N 1
ATOM 636 C CA . LEU A 1 81 ? -6.008 2.856 17.672 1.00 98.12 81 LEU A CA 1
ATOM 637 C C . LEU A 1 81 ? -5.220 2.603 16.389 1.00 98.12 81 LEU A C 1
ATOM 639 O O . LEU A 1 81 ? -4.351 1.732 16.368 1.00 98.12 81 LEU A O 1
ATOM 643 N N . LEU A 1 82 ? -5.521 3.338 15.317 1.00 97.38 82 LEU A N 1
ATOM 644 C CA . LEU A 1 82 ? -4.857 3.133 14.033 1.00 97.38 82 LEU A CA 1
ATOM 645 C C . LEU A 1 82 ? -3.413 3.640 14.068 1.00 97.38 82 LEU A C 1
ATOM 647 O O . LEU A 1 82 ? -2.532 2.952 13.561 1.00 97.38 82 LEU A O 1
ATOM 651 N N . GLU A 1 83 ? -3.146 4.785 14.701 1.00 96.00 83 GLU A N 1
ATOM 652 C CA . GLU A 1 83 ? -1.784 5.315 14.850 1.00 96.00 83 GLU A CA 1
ATOM 653 C C . GLU A 1 83 ? -0.878 4.389 15.679 1.00 96.00 83 GLU A C 1
ATOM 655 O O . GLU A 1 83 ? 0.304 4.263 15.361 1.00 96.00 83 GLU A O 1
ATOM 660 N N . GLU A 1 84 ? -1.412 3.701 16.693 1.00 95.25 84 GLU A N 1
ATOM 661 C CA . GLU A 1 84 ? -0.632 2.776 17.526 1.00 95.25 84 GLU A CA 1
ATOM 662 C C . GLU A 1 84 ? -0.476 1.381 16.905 1.00 95.25 84 GLU A C 1
ATOM 664 O O . GLU A 1 84 ? 0.612 0.790 16.929 1.00 95.25 84 GLU A O 1
ATOM 669 N N . LEU A 1 85 ? -1.555 0.820 16.353 1.00 95.00 85 LEU A N 1
ATOM 670 C CA . LEU A 1 85 ? -1.557 -0.574 15.908 1.00 95.00 85 LEU A CA 1
ATOM 671 C C . LEU A 1 85 ? -1.010 -0.746 14.494 1.00 95.00 85 LEU A C 1
ATOM 673 O O . LEU A 1 85 ? 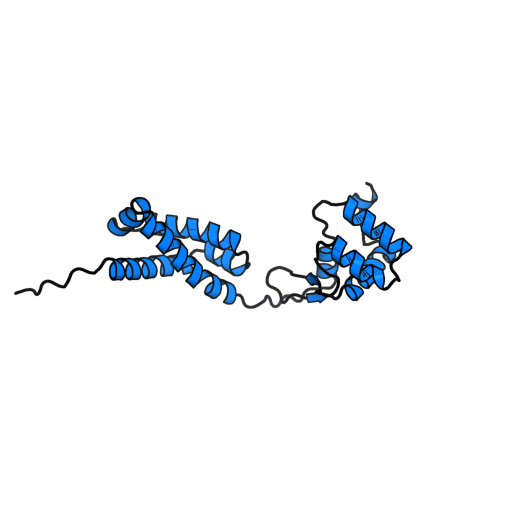-0.344 -1.751 14.242 1.00 95.00 85 LEU A O 1
ATOM 677 N N . TYR A 1 86 ? -1.238 0.209 13.585 1.00 93.50 86 TYR A N 1
ATOM 678 C CA . TYR A 1 86 ? -0.783 0.071 12.199 1.00 93.50 86 TYR A CA 1
ATOM 679 C C . TYR A 1 86 ? 0.740 -0.116 12.094 1.00 93.50 86 TYR A C 1
ATOM 681 O O . TYR A 1 86 ? 1.150 -1.123 11.514 1.00 93.50 86 TYR A O 1
ATOM 689 N N . PRO A 1 87 ? 1.601 0.750 12.674 1.00 91.19 87 PRO A N 1
ATOM 690 C CA . PRO A 1 87 ? 3.050 0.604 12.526 1.00 91.19 87 PRO A CA 1
ATOM 691 C C . PRO A 1 87 ? 3.556 -0.711 13.119 1.00 91.19 87 PRO A C 1
ATOM 693 O O . PRO A 1 87 ? 4.401 -1.379 12.527 1.00 91.19 87 PRO A O 1
ATOM 696 N N . THR A 1 88 ? 2.994 -1.106 14.265 1.00 90.19 88 THR A N 1
ATOM 697 C CA . THR A 1 88 ? 3.340 -2.356 14.946 1.00 90.19 88 THR A CA 1
ATOM 698 C C . THR A 1 88 ? 3.015 -3.563 14.070 1.00 90.19 88 THR A C 1
ATOM 700 O O . THR A 1 88 ? 3.874 -4.412 13.851 1.00 90.19 88 THR A O 1
ATOM 703 N N . LEU A 1 89 ? 1.793 -3.634 13.536 1.00 89.81 89 LEU A N 1
ATOM 704 C CA . LEU A 1 89 ? 1.335 -4.765 12.728 1.00 89.81 89 LEU A CA 1
ATOM 705 C C . LEU A 1 89 ? 2.007 -4.805 11.355 1.00 89.81 89 LEU A C 1
ATOM 707 O O . LEU A 1 89 ? 2.394 -5.888 10.913 1.00 89.81 89 LEU A O 1
ATOM 711 N N . ALA A 1 90 ? 2.207 -3.652 10.718 1.00 87.25 90 ALA A N 1
ATOM 712 C CA . ALA A 1 90 ? 2.945 -3.549 9.463 1.00 87.25 90 ALA A CA 1
ATOM 713 C C . ALA A 1 90 ? 4.395 -4.041 9.619 1.00 87.25 90 ALA A C 1
ATOM 715 O O . ALA A 1 90 ? 4.897 -4.764 8.763 1.00 87.25 90 ALA A O 1
ATOM 716 N N . ALA A 1 91 ? 5.039 -3.752 10.756 1.00 83.50 91 ALA A N 1
ATOM 717 C CA . ALA A 1 91 ? 6.392 -4.221 11.052 1.00 83.50 91 ALA A CA 1
ATOM 718 C C . ALA A 1 91 ? 6.484 -5.718 11.414 1.00 83.50 91 ALA A C 1
ATOM 720 O O . ALA A 1 91 ? 7.575 -6.283 11.377 1.00 83.50 91 ALA A O 1
ATOM 721 N N . THR A 1 92 ? 5.375 -6.392 11.755 1.00 76.81 92 THR A N 1
ATOM 722 C CA . THR A 1 92 ? 5.391 -7.847 12.048 1.00 76.81 92 THR A CA 1
ATOM 723 C C . THR A 1 92 ? 5.541 -8.730 10.811 1.00 76.81 92 THR A C 1
ATOM 725 O O . THR A 1 92 ? 5.650 -9.953 10.924 1.00 76.81 92 THR A O 1
ATOM 728 N N . VAL A 1 93 ? 5.539 -8.132 9.624 1.00 68.00 93 VAL A N 1
ATOM 729 C CA . VAL A 1 93 ? 5.777 -8.840 8.375 1.00 68.00 93 VAL A CA 1
ATOM 730 C C . VAL A 1 93 ? 7.261 -9.132 8.271 1.00 68.00 93 VAL A C 1
ATOM 732 O O . VAL A 1 93 ? 8.055 -8.259 7.934 1.00 68.00 93 VAL A O 1
ATOM 735 N N . ALA A 1 94 ? 7.641 -10.382 8.534 1.00 65.62 94 ALA A N 1
ATOM 736 C CA . ALA A 1 94 ? 8.916 -10.861 8.029 1.00 65.62 94 ALA A CA 1
ATOM 737 C C . ALA A 1 94 ? 8.895 -10.689 6.499 1.00 65.62 94 ALA A C 1
ATOM 739 O O . ALA A 1 94 ? 7.902 -11.097 5.875 1.00 65.62 94 ALA A O 1
ATOM 740 N N . PRO A 1 95 ? 9.932 -10.079 5.896 1.00 64.50 95 PRO A N 1
ATOM 741 C CA . PRO A 1 95 ? 10.016 -10.004 4.451 1.00 64.50 95 PRO A CA 1
ATOM 742 C C . PRO A 1 95 ? 9.890 -11.418 3.893 1.00 64.50 95 PRO A C 1
ATOM 744 O O . PRO A 1 95 ? 10.419 -12.379 4.467 1.00 64.50 95 PRO A O 1
ATOM 747 N N . SER A 1 96 ? 9.120 -11.561 2.817 1.00 70.00 96 SER A N 1
ATOM 748 C CA . SER A 1 96 ? 8.950 -12.867 2.191 1.00 70.00 96 SER A CA 1
ATOM 749 C C . SER A 1 96 ? 10.327 -13.452 1.867 1.00 70.00 96 SER A C 1
ATOM 751 O O . SER A 1 96 ? 11.184 -12.726 1.361 1.00 70.00 96 SER A O 1
ATOM 753 N N . PRO A 1 97 ? 10.557 -14.760 2.103 1.00 78.06 97 PRO A N 1
ATOM 754 C CA . PRO A 1 97 ? 11.788 -15.412 1.665 1.00 78.06 97 PRO A CA 1
ATOM 755 C C . PRO A 1 97 ? 11.893 -15.470 0.133 1.00 78.06 97 PRO A C 1
ATOM 757 O O . PRO A 1 97 ? 12.913 -15.915 -0.393 1.00 78.06 97 PRO A O 1
ATOM 760 N N . TYR A 1 98 ? 10.838 -15.065 -0.584 1.00 84.56 98 TYR A N 1
ATOM 761 C CA . TYR A 1 98 ? 10.849 -14.924 -2.027 1.00 84.56 98 TYR A CA 1
ATOM 762 C C . TYR A 1 98 ? 11.940 -13.945 -2.464 1.00 84.56 98 TYR A C 1
ATOM 764 O O . TYR A 1 98 ? 11.985 -12.795 -2.032 1.00 84.56 98 TYR A O 1
ATOM 772 N N . GLN A 1 99 ? 12.812 -14.412 -3.348 1.00 89.12 99 GLN A N 1
ATOM 773 C CA . GLN A 1 99 ? 13.829 -13.582 -3.973 1.00 89.12 99 GLN A CA 1
ATOM 774 C C . GLN A 1 99 ? 13.273 -13.064 -5.293 1.00 89.12 99 GLN A C 1
ATOM 776 O O . GLN A 1 99 ? 12.938 -13.864 -6.165 1.00 89.12 99 GLN A O 1
ATOM 781 N N . ILE A 1 100 ? 13.195 -11.738 -5.434 1.00 91.00 100 ILE A N 1
ATOM 782 C CA . ILE A 1 100 ? 12.772 -11.085 -6.676 1.00 91.00 100 ILE A CA 1
ATOM 783 C C . ILE A 1 100 ? 13.666 -11.575 -7.818 1.00 91.00 100 ILE A C 1
ATOM 785 O O . ILE A 1 100 ? 14.889 -11.401 -7.802 1.00 91.00 100 ILE A O 1
ATOM 789 N N . THR A 1 101 ? 13.045 -12.218 -8.799 1.00 94.62 101 THR A N 1
ATOM 790 C CA . THR A 1 101 ? 13.725 -12.816 -9.944 1.00 94.62 101 THR A CA 1
ATOM 791 C C . THR A 1 101 ? 13.938 -11.790 -11.056 1.00 94.62 101 THR A C 1
ATOM 793 O O . THR A 1 101 ? 13.393 -10.686 -11.048 1.00 94.62 101 THR A O 1
ATOM 796 N N . GLN A 1 102 ? 14.724 -12.154 -12.072 1.00 94.25 102 GLN A N 1
ATOM 797 C CA . GLN A 1 102 ? 14.875 -11.306 -13.254 1.00 94.25 102 GLN A CA 1
ATOM 798 C C . GLN A 1 102 ? 13.557 -11.149 -14.032 1.00 94.25 102 GLN A C 1
ATOM 800 O O . GLN A 1 102 ? 13.339 -10.098 -14.627 1.00 94.25 102 GLN A O 1
ATOM 805 N N . GLU A 1 103 ? 12.696 -12.167 -14.022 1.00 94.25 103 GLU A N 1
ATOM 806 C CA . GLU A 1 103 ? 11.378 -12.111 -14.657 1.00 94.25 103 GLU A CA 1
ATOM 807 C C . GLU A 1 103 ? 10.465 -11.109 -13.943 1.00 94.25 103 GLU A C 1
ATOM 809 O O . GLU A 1 103 ? 9.818 -10.301 -14.601 1.00 94.25 103 GLU A O 1
ATOM 814 N N . ASP A 1 104 ? 10.499 -11.066 -12.609 1.00 93.81 104 ASP A N 1
ATOM 815 C CA . ASP A 1 104 ? 9.763 -10.059 -11.836 1.00 93.81 104 ASP A CA 1
ATOM 816 C C . ASP A 1 104 ? 10.222 -8.633 -12.164 1.00 93.81 104 ASP A C 1
ATOM 818 O O . ASP A 1 104 ? 9.404 -7.731 -12.342 1.00 93.81 104 ASP A O 1
ATOM 822 N N . ILE A 1 105 ? 11.540 -8.432 -12.284 1.00 94.88 105 ILE A N 1
ATOM 823 C CA . ILE A 1 105 ? 12.117 -7.148 -12.699 1.00 94.88 105 ILE A CA 1
ATOM 824 C C . ILE A 1 105 ? 11.628 -6.773 -14.099 1.00 94.88 105 ILE A C 1
ATOM 826 O O . ILE A 1 105 ? 11.268 -5.621 -14.329 1.00 94.88 105 ILE A O 1
ATOM 830 N N . ASP A 1 106 ? 11.618 -7.718 -15.038 1.00 95.62 106 ASP A N 1
ATOM 831 C CA . ASP A 1 106 ? 11.152 -7.459 -16.400 1.00 95.62 106 ASP A CA 1
ATOM 832 C C . ASP A 1 106 ? 9.683 -7.065 -16.406 1.00 95.62 106 ASP A C 1
ATOM 834 O O . ASP A 1 106 ? 9.339 -6.028 -16.962 1.00 95.62 106 ASP A O 1
ATOM 838 N N . ASN A 1 107 ? 8.837 -7.845 -15.737 1.00 93.94 107 ASN A N 1
ATOM 839 C CA . ASN A 1 107 ? 7.409 -7.577 -15.645 1.00 93.94 107 ASN A CA 1
ATOM 840 C C . ASN A 1 107 ? 7.148 -6.189 -15.052 1.00 93.94 107 ASN A C 1
ATOM 842 O O . ASN A 1 107 ? 6.379 -5.422 -15.622 1.00 93.94 107 ASN A O 1
ATOM 846 N N . ALA A 1 108 ? 7.862 -5.812 -13.988 1.00 93.12 108 ALA A N 1
ATOM 847 C CA . ALA A 1 108 ? 7.737 -4.489 -13.384 1.00 93.12 108 ALA A CA 1
ATOM 848 C C . ALA A 1 108 ? 8.230 -3.345 -14.295 1.00 93.12 108 ALA A C 1
ATOM 850 O O . ALA A 1 108 ? 7.680 -2.250 -14.262 1.00 93.12 108 ALA A O 1
ATOM 851 N N . LEU A 1 109 ? 9.252 -3.571 -15.130 1.00 94.75 109 LEU A N 1
ATOM 852 C CA . LEU A 1 109 ? 9.710 -2.577 -16.113 1.00 94.75 109 LEU A CA 1
ATOM 853 C C . LEU A 1 109 ? 8.769 -2.448 -17.322 1.00 94.75 109 LEU A C 1
ATOM 855 O O . LEU A 1 109 ? 8.764 -1.404 -17.986 1.00 94.75 109 LEU A O 1
ATOM 859 N N . LEU A 1 110 ? 8.032 -3.514 -17.640 1.00 93.81 110 LEU A N 1
ATOM 860 C CA . LEU A 1 110 ? 7.118 -3.610 -18.778 1.00 93.81 110 LEU A CA 1
ATOM 861 C C . LEU A 1 110 ? 5.664 -3.278 -18.430 1.00 93.81 110 LEU A C 1
ATOM 863 O O . LEU A 1 110 ? 4.871 -3.099 -19.363 1.00 93.81 110 LEU A O 1
ATOM 867 N N . ASP A 1 111 ? 5.333 -3.158 -17.144 1.00 90.56 111 ASP A N 1
ATOM 868 C CA . ASP A 1 111 ? 4.040 -2.674 -16.670 1.00 90.56 111 ASP A CA 1
ATOM 869 C C . ASP A 1 111 ? 3.942 -1.157 -16.855 1.00 90.56 111 ASP A C 1
ATOM 871 O O . ASP A 1 111 ? 4.666 -0.368 -16.248 1.00 90.56 111 ASP A O 1
ATOM 875 N N . TRP A 1 112 ? 3.052 -0.760 -17.758 1.00 90.19 112 TRP A N 1
ATOM 876 C CA . TRP A 1 112 ? 2.768 0.635 -18.084 1.00 90.19 112 TRP A CA 1
ATOM 877 C 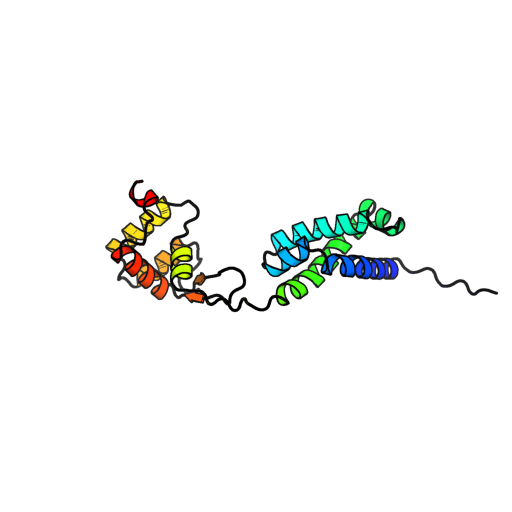C . TRP A 1 112 ? 1.316 1.010 -17.771 1.00 90.19 112 TRP A C 1
ATOM 879 O O . TRP A 1 112 ? 0.872 2.064 -18.220 1.00 90.19 112 TRP A O 1
ATOM 889 N N . HIS A 1 113 ? 0.571 0.175 -17.032 1.00 85.75 113 HIS A N 1
ATOM 890 C CA . HIS A 1 113 ? -0.808 0.450 -16.600 1.00 85.75 113 HIS A CA 1
ATOM 891 C C . HIS A 1 113 ? -1.708 1.000 -17.732 1.00 85.75 113 HIS A C 1
ATOM 893 O O . HIS A 1 113 ? -2.205 2.124 -17.663 1.00 85.75 113 HIS A O 1
ATOM 899 N N . ASP A 1 114 ? -1.850 0.240 -18.823 1.00 82.69 114 ASP A N 1
ATOM 900 C CA . ASP A 1 114 ? -2.593 0.611 -20.044 1.00 82.69 114 ASP A CA 1
ATOM 901 C C . ASP A 1 114 ? -2.049 1.824 -20.840 1.00 82.69 114 ASP A C 1
ATOM 903 O O . ASP A 1 114 ? -2.611 2.206 -21.871 1.00 82.69 114 ASP A O 1
ATOM 907 N N . ASN A 1 115 ? -0.905 2.405 -20.460 1.00 88.56 115 ASN A N 1
ATOM 908 C CA . ASN A 1 115 ? -0.245 3.480 -21.208 1.00 88.56 115 ASN A CA 1
ATOM 909 C C . ASN A 1 115 ? 0.664 2.949 -22.334 1.00 88.56 115 ASN A C 1
ATOM 911 O O . ASN A 1 115 ? 1.885 3.146 -22.338 1.00 88.56 115 ASN A O 1
ATOM 915 N N . LEU A 1 116 ? 0.057 2.311 -23.340 1.00 89.81 116 LEU A N 1
ATOM 916 C CA . LEU A 1 116 ? 0.787 1.768 -24.494 1.00 89.81 116 LEU A CA 1
ATOM 917 C C . LEU A 1 116 ? 1.560 2.853 -25.265 1.00 89.81 116 LEU A C 1
ATOM 919 O O . LEU A 1 116 ? 2.676 2.616 -25.724 1.00 89.81 116 LEU A O 1
ATOM 923 N N . LYS A 1 117 ? 1.006 4.068 -25.364 1.00 90.62 117 LYS A N 1
ATOM 924 C CA . LYS A 1 117 ? 1.671 5.196 -26.032 1.00 90.62 117 LYS A CA 1
ATOM 925 C C . LYS A 1 117 ? 2.992 5.558 -25.342 1.00 90.62 117 LYS A C 1
ATOM 927 O O . LYS A 1 117 ? 4.005 5.729 -26.015 1.00 90.62 117 LYS A O 1
ATOM 932 N N . GLY A 1 118 ? 3.001 5.634 -24.010 1.00 92.38 118 GLY A N 1
ATOM 933 C CA . GLY A 1 118 ? 4.218 5.882 -23.232 1.00 92.38 118 GLY A CA 1
ATOM 934 C C . GLY A 1 118 ? 5.278 4.803 -23.462 1.00 92.38 118 GLY A C 1
ATOM 935 O O . GLY A 1 118 ? 6.438 5.120 -23.734 1.00 92.38 118 GLY A O 1
ATOM 936 N N . LYS A 1 119 ? 4.856 3.535 -23.468 1.00 93.75 119 LYS A N 1
ATOM 937 C CA . LYS A 1 119 ? 5.720 2.383 -23.755 1.00 93.75 119 LYS A CA 1
ATOM 938 C C . LYS A 1 119 ? 6.317 2.443 -25.170 1.00 93.75 119 LYS A C 1
ATOM 940 O O . LYS A 1 119 ? 7.511 2.202 -25.351 1.00 93.75 119 LYS A O 1
ATOM 945 N N . GLN A 1 120 ? 5.525 2.832 -26.174 1.00 92.25 120 GLN A N 1
ATOM 946 C CA . GLN A 1 120 ? 5.986 3.059 -27.552 1.00 92.25 120 GLN A CA 1
ATOM 947 C C . GLN A 1 120 ? 7.013 4.189 -27.664 1.00 92.25 120 GLN A C 1
ATOM 949 O O . GLN A 1 120 ? 8.045 4.020 -28.316 1.00 92.25 120 GLN A O 1
ATOM 954 N N . GLU A 1 121 ? 6.782 5.314 -26.990 1.00 94.62 121 GLU A N 1
ATOM 955 C CA . GLU A 1 121 ? 7.740 6.422 -26.960 1.00 94.62 121 GLU A CA 1
ATOM 956 C C . GLU A 1 121 ? 9.083 5.993 -26.353 1.00 94.62 121 GLU A C 1
ATOM 958 O O . GLU A 1 121 ? 10.136 6.363 -26.875 1.00 94.62 121 GLU A O 1
ATOM 963 N N . VAL A 1 122 ? 9.067 5.168 -25.299 1.00 95.38 122 VAL A N 1
ATOM 964 C CA . VAL A 1 122 ? 10.292 4.597 -24.721 1.00 95.38 122 VAL A CA 1
ATOM 965 C C . VAL A 1 122 ? 11.017 3.692 -25.706 1.00 95.38 122 VAL A C 1
ATOM 967 O O . VAL A 1 122 ? 12.227 3.843 -25.863 1.00 95.38 122 VAL A O 1
ATOM 970 N N . ALA A 1 123 ? 10.320 2.798 -26.407 1.00 94.06 123 ALA A N 1
ATOM 971 C CA . ALA A 1 123 ? 10.966 1.934 -27.393 1.00 94.06 123 ALA A CA 1
ATOM 972 C C . ALA A 1 123 ? 11.632 2.735 -28.519 1.00 94.06 123 ALA A C 1
ATOM 974 O O . ALA A 1 123 ? 12.795 2.483 -28.840 1.00 94.06 123 ALA A O 1
ATOM 975 N N . LEU A 1 124 ? 10.927 3.722 -29.083 1.00 94.31 124 LEU A N 1
ATOM 976 C CA . LEU A 1 124 ? 11.455 4.584 -30.145 1.00 94.31 124 LEU A CA 1
ATOM 977 C C . LEU A 1 124 ? 12.676 5.374 -29.666 1.00 94.31 124 LEU A C 1
ATOM 979 O O . LEU A 1 124 ? 13.710 5.399 -30.336 1.00 94.31 124 LEU A O 1
ATOM 983 N N . TYR A 1 125 ? 12.591 5.964 -28.473 1.00 95.62 125 TYR A N 1
ATOM 984 C CA . TYR A 1 125 ? 13.706 6.703 -27.895 1.00 95.62 125 TYR A CA 1
ATOM 985 C C . TYR A 1 125 ? 14.906 5.791 -27.614 1.00 95.62 125 TYR A C 1
ATOM 987 O O . TYR A 1 125 ? 16.042 6.146 -27.917 1.00 95.62 125 TYR A O 1
ATOM 995 N N . MET A 1 126 ? 14.677 4.582 -27.095 1.00 95.56 126 MET A N 1
ATOM 996 C CA . MET A 1 126 ? 15.730 3.598 -26.831 1.00 95.56 126 MET A CA 1
ATOM 997 C C . MET A 1 126 ? 16.399 3.078 -28.108 1.00 95.56 126 MET A C 1
ATOM 999 O O . MET A 1 126 ? 17.591 2.773 -28.083 1.00 95.56 126 MET A O 1
ATOM 1003 N N . GLN A 1 127 ? 15.685 3.003 -29.233 1.00 92.06 127 GLN A N 1
ATOM 1004 C CA . GLN A 1 127 ? 16.287 2.647 -30.521 1.00 92.06 127 GLN A CA 1
ATOM 1005 C C . GLN A 1 127 ? 17.254 3.727 -31.019 1.00 92.06 127 GLN A C 1
ATOM 1007 O O . GLN A 1 127 ? 18.333 3.396 -31.509 1.00 92.06 127 GLN A O 1
ATOM 1012 N N . ALA A 1 128 ? 16.898 5.004 -30.854 1.00 92.81 128 ALA A N 1
ATOM 1013 C CA . ALA A 1 128 ? 17.724 6.126 -31.295 1.00 92.81 128 ALA A CA 1
ATOM 1014 C C . ALA A 1 128 ? 18.871 6.449 -30.319 1.00 92.81 128 ALA A C 1
ATOM 1016 O O . ALA A 1 128 ? 20.005 6.671 -30.739 1.00 92.81 128 ALA A O 1
ATOM 1017 N N . HIS A 1 129 ? 18.591 6.423 -29.014 1.00 94.12 129 HIS A N 1
ATOM 1018 C CA . HIS A 1 129 ? 19.450 6.988 -27.967 1.00 94.12 129 HIS A CA 1
ATOM 1019 C C . HIS A 1 129 ? 19.822 5.982 -26.870 1.00 94.12 129 HIS A C 1
ATOM 1021 O O . HIS A 1 129 ? 20.450 6.340 -25.874 1.00 94.12 129 HIS A O 1
ATOM 1027 N N . GLY A 1 130 ? 19.484 4.698 -27.007 1.00 87.81 130 GLY A N 1
ATOM 1028 C CA . GLY A 1 130 ? 19.619 3.698 -25.935 1.00 87.81 130 GLY A CA 1
ATOM 1029 C C . GLY A 1 130 ? 21.041 3.442 -25.428 1.00 87.81 130 GLY A C 1
ATOM 1030 O O . GLY A 1 130 ? 21.211 2.771 -24.411 1.00 87.81 130 GLY A O 1
ATOM 1031 N N . ARG A 1 131 ? 22.073 3.975 -26.094 1.00 88.31 131 ARG A N 1
ATOM 1032 C CA . ARG A 1 131 ? 23.480 3.913 -25.656 1.00 88.31 131 ARG A CA 1
ATOM 1033 C C . ARG A 1 131 ? 23.976 5.200 -24.995 1.00 88.31 131 ARG A C 1
ATOM 1035 O O . ARG A 1 131 ? 25.067 5.204 -24.430 1.00 88.31 131 ARG A O 1
ATOM 1042 N N . GLU A 1 132 ? 23.212 6.283 -25.073 1.00 93.19 132 GLU A N 1
ATOM 1043 C CA . GLU A 1 132 ? 23.605 7.578 -24.529 1.00 93.19 132 GLU A CA 1
ATOM 1044 C C . GLU A 1 132 ? 23.449 7.609 -23.010 1.00 93.19 132 GLU A C 1
ATOM 1046 O O . GLU A 1 132 ? 22.527 7.024 -22.445 1.00 93.19 132 GLU A O 1
ATOM 1051 N N . ARG A 1 133 ? 24.347 8.325 -22.328 1.00 85.94 133 ARG A N 1
ATOM 1052 C CA . ARG A 1 133 ? 24.305 8.463 -20.865 1.00 85.94 133 ARG A CA 1
ATOM 1053 C C . ARG A 1 133 ? 23.112 9.301 -20.386 1.00 85.94 133 ARG A C 1
ATOM 1055 O O . ARG A 1 133 ? 22.613 9.074 -19.289 1.00 85.94 133 ARG A O 1
ATOM 1062 N N . SER A 1 134 ? 22.671 10.263 -21.194 1.00 90.06 134 SER A N 1
ATOM 1063 C CA . SER A 1 134 ? 21.497 11.119 -20.955 1.00 90.06 134 SER A CA 1
ATOM 1064 C C . SER A 1 134 ? 20.188 10.325 -20.904 1.00 90.06 134 SER A C 1
ATOM 1066 O O . SER A 1 134 ? 19.255 10.732 -20.214 1.00 90.06 134 SER A O 1
ATOM 1068 N N . THR A 1 135 ? 20.130 9.173 -21.574 1.00 93.88 135 THR A N 1
ATOM 1069 C CA . THR A 1 135 ? 18.929 8.334 -21.666 1.00 93.88 135 THR A CA 1
ATOM 1070 C C . THR A 1 135 ? 18.466 7.809 -20.314 1.00 93.88 135 THR A C 1
ATOM 1072 O O . THR A 1 135 ? 17.266 7.765 -20.073 1.00 93.88 135 THR A O 1
ATOM 1075 N N . ALA A 1 136 ? 19.379 7.504 -19.391 1.00 92.69 136 ALA A N 1
ATOM 1076 C CA . ALA A 1 136 ? 19.029 7.112 -18.027 1.00 92.69 136 ALA A CA 1
ATOM 1077 C C . ALA A 1 136 ? 18.178 8.183 -17.314 1.00 92.69 136 ALA A C 1
ATOM 1079 O O . ALA A 1 136 ? 17.151 7.867 -16.721 1.00 92.69 136 ALA A O 1
ATOM 1080 N N . ALA A 1 137 ? 18.567 9.458 -17.415 1.00 91.50 137 ALA A N 1
ATOM 1081 C CA . ALA A 1 137 ? 17.822 10.557 -16.800 1.00 91.50 137 ALA A CA 1
ATOM 1082 C C . ALA A 1 137 ? 16.474 10.805 -17.496 1.00 91.50 137 ALA A C 1
ATOM 1084 O O . ALA A 1 137 ? 15.486 11.116 -16.838 1.00 91.50 137 ALA A O 1
ATOM 1085 N N . TRP A 1 138 ? 16.423 10.635 -18.820 1.00 94.81 138 TRP A N 1
ATOM 1086 C CA . TRP A 1 138 ? 15.173 10.726 -19.574 1.00 94.81 138 TRP A CA 1
ATOM 1087 C C . TRP A 1 138 ? 14.189 9.606 -19.201 1.00 94.81 138 TRP A C 1
ATOM 1089 O O . TRP A 1 138 ? 13.000 9.869 -19.027 1.00 94.81 138 TRP A O 1
ATOM 1099 N N . LEU A 1 139 ? 14.682 8.375 -19.018 1.00 95.38 139 LEU A N 1
ATOM 1100 C CA . LEU A 1 139 ? 13.870 7.244 -18.563 1.00 95.38 139 LEU A CA 1
ATOM 1101 C C . LEU A 1 139 ? 13.278 7.504 -17.177 1.00 95.38 139 LEU A C 1
ATOM 1103 O O . LEU A 1 139 ? 12.096 7.247 -16.989 1.00 95.38 139 LEU A O 1
ATOM 1107 N N . ALA A 1 140 ? 14.043 8.084 -16.250 1.00 93.56 140 ALA A N 1
ATOM 1108 C CA . ALA A 1 140 ? 13.528 8.443 -14.929 1.00 93.56 140 ALA A CA 1
ATOM 1109 C C . ALA A 1 1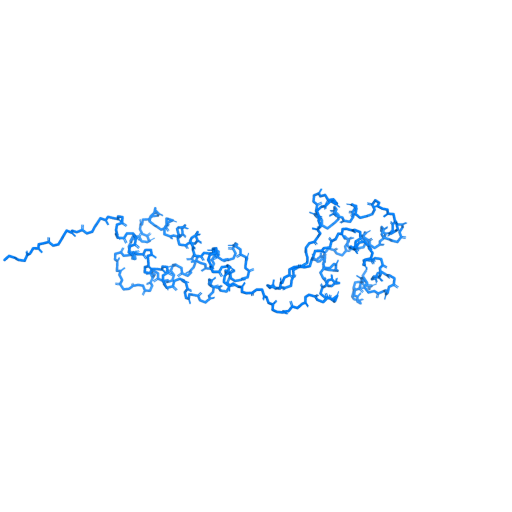40 ? 12.267 9.312 -15.018 1.00 93.56 140 ALA A C 1
ATOM 1111 O O . ALA A 1 140 ? 11.219 8.958 -14.478 1.00 93.56 140 ALA A O 1
ATOM 1112 N N . ALA A 1 141 ? 12.335 10.386 -15.808 1.00 92.81 141 ALA A N 1
ATOM 1113 C CA . ALA A 1 141 ? 11.193 11.263 -16.042 1.00 92.81 141 ALA A CA 1
ATOM 1114 C C . ALA A 1 141 ? 10.017 10.529 -16.713 1.00 92.81 141 ALA A C 1
ATOM 1116 O O . ALA A 1 141 ? 8.859 10.777 -16.382 1.00 92.81 141 ALA A O 1
ATOM 1117 N N . LYS A 1 142 ? 10.291 9.598 -17.639 1.00 93.62 142 LYS A N 1
ATOM 1118 C CA . LYS A 1 142 ? 9.251 8.798 -18.306 1.00 93.62 142 LYS A CA 1
ATOM 1119 C C . LYS A 1 142 ? 8.519 7.834 -17.381 1.00 93.62 142 LYS A C 1
ATOM 1121 O O . LYS A 1 142 ? 7.323 7.642 -17.564 1.00 93.62 142 LYS A O 1
ATOM 1126 N N . TYR A 1 143 ? 9.219 7.273 -16.404 1.00 91.31 143 TYR A N 1
ATOM 1127 C CA . TYR A 1 143 ? 8.651 6.405 -15.3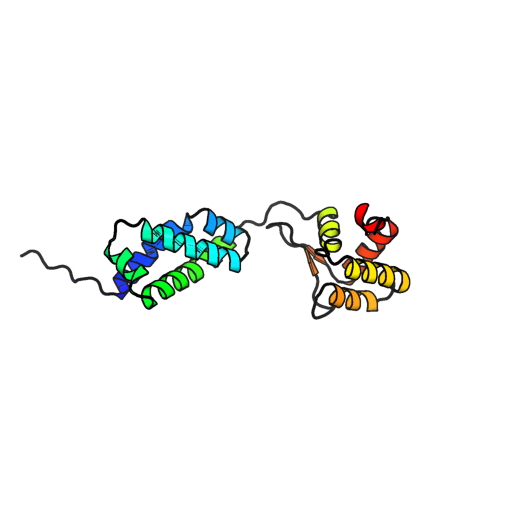73 1.00 91.31 143 TYR A CA 1
ATOM 1128 C C . TYR A 1 143 ? 8.070 7.199 -14.183 1.00 91.31 143 TYR A C 1
ATOM 1130 O O . TYR A 1 143 ? 7.723 6.605 -13.168 1.00 91.31 143 TYR A O 1
ATOM 1138 N N . GLY A 1 144 ? 7.955 8.531 -14.290 1.00 90.12 144 GLY A N 1
ATOM 1139 C CA . GLY A 1 144 ? 7.300 9.378 -13.287 1.00 90.12 144 GLY A CA 1
ATOM 1140 C C . GLY A 1 144 ? 8.176 9.788 -12.100 1.00 90.12 144 GLY A C 1
ATOM 1141 O O . GLY A 1 144 ? 7.645 10.256 -11.097 1.00 90.12 144 GLY A O 1
ATOM 1142 N N . TRP A 1 145 ? 9.497 9.632 -12.195 1.00 89.38 145 TRP A N 1
ATOM 1143 C CA . TRP A 1 145 ? 10.429 10.026 -11.137 1.00 89.38 145 TRP A CA 1
ATOM 1144 C C . TRP A 1 145 ? 10.876 11.481 -11.282 1.00 89.38 145 TRP A C 1
ATOM 1146 O O . TRP A 1 145 ? 11.079 11.976 -12.392 1.00 89.38 145 TRP A O 1
ATOM 1156 N N . GLU A 1 146 ? 11.071 12.154 -10.144 1.00 80.25 146 GLU A N 1
ATOM 1157 C CA . GLU A 1 146 ? 11.460 13.571 -10.092 1.00 80.25 146 GLU A CA 1
ATOM 1158 C C . GLU A 1 146 ? 12.889 13.816 -10.594 1.00 80.25 146 GLU A C 1
ATOM 1160 O O . GLU A 1 146 ? 13.169 14.855 -11.196 1.00 80.25 146 GLU A O 1
ATOM 1165 N N . ASP A 1 147 ? 13.801 12.860 -10.381 1.00 84.38 147 ASP A N 1
ATOM 1166 C CA . ASP A 1 147 ? 15.168 12.938 -10.883 1.00 84.38 147 ASP A CA 1
ATOM 1167 C C . ASP A 1 147 ? 15.746 11.578 -11.311 1.00 84.38 147 ASP A C 1
ATOM 1169 O O . ASP A 1 147 ? 15.277 10.507 -10.937 1.00 84.38 147 ASP A O 1
ATOM 1173 N N . GLY A 1 148 ? 16.815 11.631 -12.113 1.00 82.75 148 GLY A N 1
ATOM 1174 C CA . GLY A 1 148 ? 17.574 10.448 -12.533 1.00 82.75 148 GLY A CA 1
ATOM 1175 C C . GLY A 1 148 ? 18.646 9.993 -11.537 1.00 82.75 148 GLY A C 1
ATOM 1176 O O . GLY A 1 148 ? 19.497 9.179 -11.901 1.00 82.75 148 GLY A O 1
ATOM 1177 N N . LYS A 1 149 ? 18.679 10.553 -10.321 1.00 86.25 149 LYS A N 1
ATOM 1178 C CA . LYS A 1 149 ? 19.642 10.186 -9.268 1.00 86.25 149 LYS A CA 1
ATOM 1179 C C . LYS A 1 149 ? 19.044 9.178 -8.298 1.00 86.25 149 LYS A C 1
ATOM 1181 O O . LYS A 1 149 ? 19.774 8.325 -7.797 1.00 86.25 149 LYS A O 1
ATOM 1186 N N . THR A 1 150 ? 17.745 9.273 -8.062 1.00 90.31 150 THR A N 1
ATOM 1187 C CA . THR A 1 150 ? 17.000 8.387 -7.182 1.00 90.31 150 THR A CA 1
ATOM 1188 C C . THR A 1 150 ? 16.795 7.048 -7.893 1.00 90.31 150 THR A C 1
ATOM 1190 O O . THR A 1 150 ? 16.235 7.027 -8.992 1.00 90.31 150 THR A O 1
ATOM 1193 N N . PRO A 1 151 ? 17.314 5.933 -7.348 1.00 91.44 151 PRO A N 1
ATOM 1194 C CA . PRO A 1 151 ? 17.145 4.618 -7.952 1.00 91.44 151 PRO A CA 1
ATOM 1195 C C . PRO A 1 151 ? 15.680 4.179 -7.963 1.00 91.44 151 PRO A C 1
ATOM 1197 O O . PRO A 1 151 ? 14.927 4.508 -7.053 1.00 91.44 151 PRO A O 1
ATOM 1200 N N . MET A 1 152 ? 15.314 3.368 -8.950 1.00 92.69 152 MET A N 1
ATOM 1201 C CA . MET A 1 152 ? 14.019 2.701 -8.991 1.00 92.69 152 MET A CA 1
ATOM 1202 C C . MET A 1 152 ? 14.007 1.514 -8.020 1.00 92.69 152 MET A C 1
ATOM 1204 O O . MET A 1 152 ? 14.966 0.739 -7.978 1.00 92.69 152 MET A O 1
ATOM 1208 N N . TYR A 1 153 ? 12.911 1.345 -7.281 1.00 91.75 153 TYR A N 1
ATOM 1209 C CA . TYR A 1 153 ? 12.682 0.186 -6.416 1.00 91.75 153 TYR A CA 1
ATOM 1210 C C . TYR A 1 153 ? 11.648 -0.739 -7.052 1.00 91.75 153 TYR A C 1
ATOM 1212 O O . TYR A 1 153 ? 10.560 -0.298 -7.420 1.00 91.75 153 TYR A O 1
ATOM 1220 N N . ILE A 1 154 ? 11.994 -2.017 -7.183 1.00 89.75 154 ILE A N 1
ATOM 1221 C CA . ILE A 1 154 ? 11.075 -3.066 -7.625 1.00 89.75 154 ILE A CA 1
ATOM 1222 C C . ILE A 1 154 ? 10.572 -3.810 -6.394 1.00 89.75 154 ILE A C 1
ATOM 1224 O O . ILE A 1 154 ? 11.372 -4.340 -5.620 1.00 89.75 154 ILE A O 1
ATOM 1228 N N . HIS A 1 155 ? 9.251 -3.859 -6.243 1.00 86.25 155 HIS A N 1
ATOM 1229 C CA . HIS A 1 155 ? 8.560 -4.554 -5.163 1.00 86.25 155 HIS A CA 1
ATOM 1230 C C . HIS A 1 155 ? 7.762 -5.731 -5.727 1.00 86.25 155 HIS A C 1
ATOM 1232 O O . HIS A 1 155 ? 7.061 -5.584 -6.725 1.00 86.25 155 HIS A O 1
ATOM 1238 N N . VAL A 1 156 ? 7.839 -6.886 -5.062 1.00 83.00 156 VAL A N 1
ATOM 1239 C CA . VAL A 1 156 ? 6.996 -8.056 -5.349 1.00 83.00 156 VAL A CA 1
ATOM 1240 C C . VAL A 1 156 ? 6.403 -8.538 -4.031 1.00 83.00 156 VAL A C 1
ATOM 1242 O O . VAL A 1 156 ? 7.098 -9.134 -3.206 1.00 83.00 156 VAL A O 1
ATOM 1245 N N . GLY A 1 157 ? 5.124 -8.234 -3.805 1.00 79.00 157 GLY A N 1
ATOM 1246 C CA . GLY A 1 157 ? 4.482 -8.466 -2.510 1.00 79.00 157 GLY A CA 1
ATOM 1247 C C . GLY A 1 157 ? 5.271 -7.813 -1.369 1.00 79.00 157 GLY A C 1
ATOM 1248 O O . GLY A 1 157 ? 5.621 -6.638 -1.441 1.00 79.00 157 GLY A O 1
ATOM 1249 N N . ASN A 1 158 ? 5.582 -8.594 -0.335 1.00 75.00 158 ASN A N 1
ATOM 1250 C CA . ASN A 1 158 ? 6.389 -8.192 0.821 1.00 75.00 158 ASN A CA 1
ATOM 1251 C C . ASN A 1 158 ? 7.841 -8.716 0.770 1.00 75.00 158 ASN A C 1
ATOM 1253 O O . ASN A 1 158 ? 8.466 -8.866 1.819 1.00 75.00 158 ASN A O 1
ATOM 1257 N N . ALA A 1 159 ? 8.368 -9.083 -0.402 1.00 81.75 159 ALA A N 1
ATOM 1258 C CA . ALA A 1 159 ? 9.782 -9.435 -0.544 1.00 81.75 159 ALA A CA 1
ATOM 1259 C C . ALA A 1 159 ? 10.691 -8.207 -0.349 1.00 81.75 159 ALA A C 1
ATOM 1261 O O . ALA A 1 159 ? 10.265 -7.071 -0.571 1.00 81.75 159 ALA A O 1
ATOM 1262 N N . GLU A 1 160 ? 11.954 -8.442 0.022 1.00 84.19 160 GLU A N 1
ATOM 1263 C CA . GLU A 1 160 ? 12.971 -7.383 0.052 1.00 84.19 160 GLU A CA 1
ATOM 1264 C C . GLU A 1 160 ? 13.093 -6.726 -1.336 1.00 84.19 160 GLU A C 1
ATOM 1266 O O . GLU A 1 160 ? 13.300 -7.435 -2.329 1.00 84.19 160 GLU A O 1
ATOM 1271 N N . PRO A 1 161 ? 12.958 -5.391 -1.438 1.00 88.81 161 PRO A N 1
ATOM 1272 C CA . PRO A 1 161 ? 12.927 -4.716 -2.723 1.00 88.81 161 PRO A CA 1
ATOM 1273 C C . PRO A 1 161 ? 14.287 -4.748 -3.415 1.00 88.81 161 PRO A C 1
ATOM 1275 O O . PRO A 1 161 ? 15.344 -4.579 -2.802 1.00 88.81 161 PRO A O 1
ATOM 1278 N N . VAL A 1 162 ? 14.261 -4.872 -4.740 1.00 93.25 162 VAL A N 1
ATOM 1279 C CA . VAL A 1 162 ? 15.468 -4.749 -5.560 1.00 93.25 162 VAL A CA 1
ATOM 1280 C C . VAL A 1 162 ? 15.631 -3.301 -5.996 1.00 93.25 162 VAL A C 1
ATOM 1282 O O . VAL A 1 162 ? 14.728 -2.697 -6.569 1.00 93.25 162 VAL A O 1
ATOM 1285 N N . THR A 1 163 ? 16.815 -2.747 -5.740 1.00 95.19 163 THR A N 1
ATOM 1286 C CA . THR A 1 163 ? 17.177 -1.384 -6.142 1.00 95.19 163 THR A CA 1
ATOM 1287 C C . THR A 1 163 ? 17.894 -1.399 -7.490 1.00 95.19 163 THR A C 1
ATOM 1289 O O . THR A 1 163 ? 18.913 -2.074 -7.651 1.00 95.19 163 THR A O 1
ATOM 1292 N N . LEU A 1 164 ? 17.398 -0.617 -8.450 1.00 95.69 164 LEU A N 1
ATOM 1293 C CA . LEU A 1 164 ? 17.969 -0.467 -9.786 1.00 95.69 164 LEU A CA 1
ATOM 1294 C C . LEU A 1 164 ? 18.320 0.994 -10.066 1.00 95.69 164 LEU A C 1
ATOM 1296 O O . LEU A 1 164 ? 17.481 1.889 -10.034 1.00 95.69 164 LEU A O 1
ATOM 1300 N N . THR A 1 165 ? 19.576 1.246 -10.418 1.00 95.38 165 THR A N 1
ATOM 1301 C CA . THR A 1 165 ? 19.980 2.536 -10.989 1.00 95.38 165 THR A CA 1
ATOM 1302 C C . THR A 1 165 ? 19.373 2.713 -12.381 1.00 95.38 165 THR A C 1
ATOM 1304 O O . THR A 1 165 ? 19.203 1.747 -13.127 1.00 95.38 165 THR A O 1
ATOM 1307 N N . TRP A 1 166 ? 19.149 3.955 -12.808 1.00 95.06 166 TRP A N 1
ATOM 1308 C CA . TRP A 1 166 ? 18.625 4.231 -14.151 1.00 95.06 166 TRP A CA 1
ATOM 1309 C C . TRP A 1 166 ? 19.521 3.726 -15.289 1.00 95.06 166 TRP A C 1
ATOM 1311 O O . TRP A 1 166 ? 19.031 3.374 -16.358 1.00 95.06 166 TRP A O 1
ATOM 1321 N N . ALA A 1 167 ? 20.830 3.597 -15.055 1.00 94.25 167 ALA A N 1
ATOM 1322 C CA . ALA A 1 167 ? 21.736 2.952 -16.004 1.00 94.25 167 ALA A CA 1
ATOM 1323 C C . ALA A 1 167 ? 21.484 1.433 -16.125 1.00 94.25 167 ALA A C 1
ATOM 1325 O O . ALA A 1 167 ? 21.612 0.874 -17.217 1.00 94.25 167 ALA A O 1
ATOM 1326 N N . GLN A 1 168 ? 21.122 0.757 -15.025 1.00 95.88 168 GLN A N 1
ATOM 1327 C CA . GLN A 1 168 ? 20.704 -0.652 -15.045 1.00 95.88 168 GLN A CA 1
ATOM 1328 C C . GLN A 1 168 ? 19.350 -0.810 -15.740 1.00 95.88 168 GLN A C 1
ATOM 1330 O O . GLN A 1 168 ? 19.230 -1.687 -16.594 1.00 95.88 168 GLN A O 1
ATOM 1335 N N . VAL A 1 169 ? 18.384 0.072 -15.454 1.00 96.44 169 VAL A N 1
ATOM 1336 C CA . VAL A 1 169 ? 17.083 0.108 -16.146 1.00 96.44 169 VAL A CA 1
ATOM 1337 C C . VAL A 1 169 ? 17.286 0.276 -17.653 1.00 96.44 169 VAL A C 1
ATOM 1339 O O . VAL A 1 169 ? 16.853 -0.573 -18.429 1.00 96.44 169 VAL A O 1
ATOM 1342 N N . GLN A 1 170 ? 18.044 1.292 -18.079 1.00 95.88 170 GLN A N 1
ATOM 1343 C CA . GLN A 1 170 ? 18.378 1.528 -19.488 1.00 95.88 170 GLN A CA 1
ATOM 1344 C C . GLN A 1 170 ? 18.981 0.284 -20.153 1.00 95.88 170 GLN A C 1
ATOM 1346 O O . GLN A 1 170 ? 18.561 -0.118 -21.240 1.00 95.88 170 GLN A O 1
ATOM 1351 N N . ARG A 1 171 ? 19.961 -0.355 -19.500 1.00 95.69 171 ARG A N 1
ATOM 1352 C CA . ARG A 1 171 ? 20.601 -1.569 -20.021 1.00 95.69 171 ARG A CA 1
ATOM 1353 C C . ARG A 1 171 ? 19.604 -2.715 -20.158 1.00 95.69 171 ARG A C 1
ATOM 1355 O O . ARG A 1 171 ? 19.653 -3.429 -21.161 1.00 95.69 171 ARG A O 1
ATOM 1362 N N . ARG A 1 172 ? 18.716 -2.893 -19.177 1.00 96.62 172 ARG A N 1
ATOM 1363 C CA . ARG A 1 172 ? 17.733 -3.974 -19.202 1.00 96.62 172 ARG A CA 1
ATOM 1364 C C . ARG A 1 172 ? 16.686 -3.759 -20.289 1.00 96.62 172 ARG A C 1
ATOM 1366 O O . ARG A 1 172 ? 16.439 -4.677 -21.064 1.00 96.62 172 ARG A O 1
ATOM 1373 N N . LEU A 1 173 ? 16.174 -2.539 -20.435 1.00 96.38 173 LEU A N 1
ATOM 1374 C CA . LEU A 1 173 ? 15.259 -2.184 -21.521 1.00 96.38 173 LEU A CA 1
ATOM 1375 C C . LEU A 1 173 ? 15.892 -2.407 -22.899 1.00 96.38 173 LEU A C 1
ATOM 1377 O O . LEU A 1 173 ? 15.273 -3.008 -23.773 1.00 96.38 173 LEU A O 1
ATOM 1381 N N . ALA A 1 174 ? 17.157 -2.012 -23.086 1.00 95.06 174 ALA A N 1
ATOM 1382 C CA . ALA A 1 174 ? 17.879 -2.276 -24.331 1.00 95.06 174 ALA A CA 1
ATOM 1383 C C . ALA A 1 174 ? 17.985 -3.783 -24.633 1.00 95.06 174 ALA A C 1
ATOM 1385 O O . ALA A 1 174 ? 17.868 -4.197 -25.789 1.00 95.06 174 ALA A O 1
ATOM 1386 N N . GLN A 1 175 ? 18.186 -4.611 -23.602 1.00 94.88 175 GLN A N 1
ATOM 1387 C CA . GLN A 1 175 ? 18.208 -6.064 -23.742 1.00 94.88 175 GLN A CA 1
ATOM 1388 C C . GLN A 1 175 ? 16.833 -6.618 -24.133 1.00 94.88 175 GLN A C 1
ATOM 1390 O O . GLN A 1 175 ? 16.765 -7.388 -25.088 1.00 94.88 175 GLN A O 1
ATOM 1395 N N . LEU A 1 176 ? 15.758 -6.200 -23.460 1.00 95.69 176 LEU A N 1
ATOM 1396 C CA . LEU A 1 176 ? 14.389 -6.645 -23.751 1.00 95.69 176 LEU A CA 1
ATOM 1397 C C . LEU A 1 176 ? 13.941 -6.250 -25.162 1.00 95.69 176 LEU A C 1
ATOM 1399 O O . LEU A 1 176 ? 13.333 -7.059 -25.859 1.00 95.69 176 LEU A O 1
ATOM 1403 N N . ILE A 1 177 ? 14.286 -5.044 -25.621 1.00 92.94 177 ILE A N 1
ATOM 1404 C CA . ILE A 1 177 ? 14.007 -4.602 -26.996 1.00 92.94 177 ILE A CA 1
ATOM 1405 C C . ILE A 1 177 ? 14.766 -5.481 -27.996 1.00 92.94 177 ILE A C 1
ATOM 1407 O O . ILE A 1 177 ? 14.177 -5.984 -28.951 1.00 92.94 177 ILE A O 1
ATOM 1411 N N . ARG A 1 178 ? 16.061 -5.727 -27.760 1.00 92.75 178 ARG A N 1
ATOM 1412 C CA . ARG A 1 178 ? 16.895 -6.565 -28.638 1.00 92.75 178 ARG A CA 1
ATOM 1413 C C . ARG A 1 178 ? 16.436 -8.027 -28.679 1.00 92.75 178 ARG A C 1
ATOM 1415 O O . ARG A 1 178 ? 16.533 -8.658 -29.723 1.00 92.75 178 ARG A O 1
ATOM 1422 N N . GLU A 1 179 ? 15.967 -8.564 -27.557 1.00 93.69 179 GLU A N 1
ATOM 1423 C CA . GLU A 1 179 ? 15.432 -9.929 -27.451 1.00 93.69 179 GLU A CA 1
ATOM 1424 C C . GLU A 1 179 ? 13.989 -10.047 -27.950 1.00 93.69 179 GLU A C 1
ATOM 1426 O O . GLU A 1 179 ? 13.426 -11.138 -27.905 1.00 93.69 179 GLU A O 1
ATOM 1431 N N . ASN A 1 180 ? 13.392 -8.947 -28.424 1.00 91.19 180 ASN A N 1
ATOM 1432 C CA . ASN A 1 180 ? 11.990 -8.889 -28.810 1.00 91.19 180 ASN A CA 1
ATOM 1433 C C . ASN A 1 180 ? 11.082 -9.407 -27.679 1.00 91.19 180 ASN A C 1
ATOM 1435 O O . ASN A 1 180 ? 10.251 -10.285 -27.887 1.00 91.19 180 ASN A O 1
ATOM 1439 N N . LYS A 1 181 ? 11.299 -8.902 -26.460 1.00 92.94 181 LYS A N 1
ATOM 1440 C CA . LYS A 1 181 ? 10.526 -9.180 -25.235 1.00 92.94 181 LYS A CA 1
ATOM 1441 C C . LYS A 1 181 ? 9.937 -7.918 -24.603 1.00 92.94 181 LYS A C 1
ATOM 1443 O O . LYS A 1 181 ? 9.279 -8.001 -23.580 1.00 92.94 181 LYS A O 1
ATOM 1448 N N . PHE A 1 182 ? 10.188 -6.746 -25.188 1.00 93.06 182 PHE A N 1
ATOM 1449 C CA . PHE A 1 182 ? 9.681 -5.478 -24.658 1.00 93.06 182 PHE A CA 1
ATOM 1450 C C . PHE A 1 182 ? 8.164 -5.304 -24.850 1.00 93.06 182 PHE A C 1
ATOM 1452 O O . PHE A 1 182 ? 7.522 -4.622 -24.061 1.00 93.06 182 PHE A O 1
ATOM 1459 N N . TYR A 1 183 ? 7.592 -5.939 -25.873 1.00 90.75 183 TYR A N 1
ATOM 1460 C CA . TYR A 1 183 ? 6.149 -5.977 -26.110 1.00 90.75 183 TYR A CA 1
ATOM 1461 C C . TYR A 1 183 ? 5.627 -7.398 -25.985 1.00 90.75 183 TYR A C 1
ATOM 1463 O O . TYR A 1 183 ? 6.287 -8.326 -26.475 1.00 90.75 183 TYR A O 1
ATOM 1471 N N . ASP A 1 184 ? 4.430 -7.552 -25.429 1.00 85.25 184 ASP A N 1
ATOM 1472 C CA . ASP A 1 184 ? 3.669 -8.793 -25.556 1.00 85.25 184 ASP A CA 1
ATOM 1473 C C . ASP A 1 184 ? 3.100 -8.966 -26.983 1.00 85.25 184 ASP A C 1
ATOM 1475 O O . ASP A 1 184 ? 3.261 -8.105 -27.854 1.00 85.25 184 ASP A O 1
ATOM 1479 N N . GLU A 1 185 ? 2.490 -10.117 -27.275 1.00 77.25 185 GLU A N 1
ATOM 1480 C CA . GLU A 1 185 ? 1.940 -10.397 -28.609 1.00 77.25 185 GLU A CA 1
ATOM 1481 C C . GLU A 1 185 ? 0.781 -9.466 -28.996 1.00 77.25 185 GLU A C 1
ATOM 1483 O O . GLU A 1 185 ? 0.682 -9.076 -30.159 1.00 77.25 185 GLU A O 1
ATOM 1488 N N . ASN A 1 186 ? -0.063 -9.066 -28.042 1.00 75.44 186 ASN A N 1
ATOM 1489 C CA . ASN A 1 186 ? -1.208 -8.192 -28.294 1.00 75.44 186 ASN A CA 1
ATOM 1490 C C . ASN A 1 186 ? -0.765 -6.750 -28.565 1.00 75.44 186 ASN A C 1
ATOM 1492 O O . ASN A 1 186 ? -1.328 -6.083 -29.430 1.00 75.44 186 ASN A O 1
ATOM 1496 N N . GLU A 1 187 ? 0.249 -6.272 -27.846 1.00 82.81 187 GLU A N 1
ATOM 1497 C CA . GLU A 1 187 ? 0.838 -4.944 -28.005 1.00 82.81 187 GLU A CA 1
ATOM 1498 C C . GLU A 1 187 ? 1.551 -4.784 -29.350 1.00 82.81 187 GLU A C 1
ATOM 1500 O O . GLU A 1 187 ? 1.558 -3.692 -29.904 1.00 82.81 187 GLU A O 1
ATOM 1505 N N . ARG A 1 188 ? 2.125 -5.858 -29.909 1.00 75.62 188 ARG A N 1
ATOM 1506 C CA . ARG A 1 188 ? 2.769 -5.823 -31.239 1.00 75.62 188 ARG A CA 1
ATOM 1507 C C . ARG A 1 188 ? 1.785 -5.680 -32.390 1.00 75.62 188 ARG A C 1
ATOM 1509 O O . ARG A 1 188 ? 2.179 -5.263 -33.476 1.00 75.62 188 ARG A O 1
ATOM 1516 N N . LEU A 1 189 ? 0.547 -6.113 -32.179 1.00 68.62 189 LEU A N 1
ATOM 1517 C CA . LEU A 1 189 ? -0.509 -6.105 -33.190 1.00 68.62 189 LEU A CA 1
ATOM 1518 C C . LEU A 1 189 ? -1.298 -4.785 -33.207 1.00 68.62 189 LEU A C 1
ATOM 1520 O O . LEU A 1 189 ? -2.172 -4.626 -34.060 1.00 68.62 189 LEU A O 1
ATOM 1524 N N . ARG A 1 190 ? -1.016 -3.871 -32.271 1.00 65.69 190 ARG A N 1
ATOM 1525 C CA . ARG A 1 190 ? -1.673 -2.568 -32.103 1.00 65.69 190 ARG A CA 1
ATOM 1526 C C . ARG A 1 190 ? -0.756 -1.427 -32.526 1.00 65.69 190 ARG A C 1
ATOM 1528 O O . ARG A 1 190 ? -1.288 -0.491 -33.159 1.00 65.69 190 ARG A O 1
#

Solvent-accessible surface area (backbone atoms only — not comparable to full-atom values): 10946 Å² total; per-residue (Å²): 132,86,78,81,74,82,79,79,50,74,64,58,50,48,55,53,48,49,53,55,52,43,64,51,50,76,67,34,66,65,27,47,53,27,20,47,68,66,39,64,70,58,18,53,53,39,38,51,55,47,51,53,50,54,43,72,72,44,91,49,65,65,59,38,46,43,49,75,75,31,66,70,54,32,54,50,51,54,48,56,46,48,69,58,46,40,63,56,48,31,64,67,49,73,59,42,88,59,72,82,47,73,66,55,53,48,51,61,74,63,60,54,87,90,38,59,68,61,55,50,54,50,52,56,48,41,71,76,38,54,85,46,79,66,42,20,41,53,49,25,49,73,76,72,39,96,48,51,79,66,60,49,74,47,73,62,89,58,24,70,62,49,79,36,46,36,65,54,50,41,52,49,52,52,48,30,54,75,69,69,60,61,55,58,76,70,64,72,77,105

Nearest PDB structures (foldseek):
  8hm4-assembly1_A  TM=2.571E-01  e=7.949E+00  Bacteroides fragilis
  6wq2-assembly1_B  TM=1.988E-01  e=6.219E+00  Sulfolobus islandicus filamentous virus

Sequence (190 aa):
PAADAPQPTMRELFDGYKLTVGNALSKDTAFVNACRNSDRQNAYLEGADAIRRIVTASDDLHLVRLYFDMPAFHNRLHQELLEELYPTLAATVAPSPYQITQEDIDNALLDWHDNLKGKQEVALYMQAHGRERSTAAWLAAKYGWEDGKTPMYIHVGNAEPVTLTWAQVQRRLAQLIRENKFYDENERLR

Mean predicted aligned error: 11.11 Å

Secondary structure (DSSP, 8-state):
----PPPPPHHHHHHHHHHHHHHHHTT-HHHHHHHHTT-HHHHHHHHHHHHHHHHHT-S-HHHHHHHHH-HHHHHHHHHHHHHHHHHHHHHT-PPBSPPPPHHHHHHHHH--TT-HHHHHHHHHHHHHHTTSTHHHHHHHHHTT-S-SSSPEEE--TTBPPEEE-HHHHHHHHHHHHHTT-SS-HHHHT-

Radius of gyration: 25.55 Å; Cα contacts (8 Å, |Δi|>4): 170; chains: 1; bounding box: 49×29×89 Å

Organism: NCBI:txid408170